Protein AF-A0A7X6Y657-F1 (afdb_monomer_lite)

pLDDT: mean 87.42, std 10.45, range [37.31, 97.62]

Foldseek 3Di:
DVLLVVLLVVQVVPDDDPDDPEPVVSQCSSWPCNPALARQKDKDLDVVVVVVLVLLLWDWDDDPPYSIIITPRAAPLVQLDDVVLVVDDLVVSLVLSLLLVVLLCLLAQLLLQCLLCLVPNVVVPDPVVNVVVVVLLVPQPDRSLQQLVVLLVQLVVLQVVLVPDDVVVSVVSNVCSLCCVLVVCSVVSNHGNVSSVSSVSSSVSLVSRNDPSRSSSSSVNNNQSSVLCNVPRPVSNVVSVVVSVVVQQPDDRSNFRNNPPVVVPDPLVCCCRNGVHDPLSNQFRRPSSVHPDGGPDDDDDDDPPPPPDD

Structure (mmCIF, N/CA/C/O backbone):
data_AF-A0A7X6Y657-F1
#
_entry.id   AF-A0A7X6Y657-F1
#
loop_
_atom_site.group_PDB
_atom_site.id
_atom_site.type_symbol
_atom_site.label_atom_id
_atom_site.label_alt_id
_atom_site.label_comp_id
_atom_site.label_asym_id
_atom_site.label_entity_id
_atom_site.label_seq_id
_atom_site.pdbx_PDB_ins_code
_atom_site.Cartn_x
_atom_site.Cartn_y
_atom_site.Cartn_z
_atom_site.occupancy
_atom_site.B_iso_or_equiv
_atom_site.auth_seq_id
_atom_site.auth_comp_id
_atom_site.auth_asym_id
_atom_site.auth_atom_id
_atom_site.pdbx_PDB_model_num
ATOM 1 N N . ASN A 1 1 ? 19.080 -7.101 -19.391 1.00 78.31 1 ASN A N 1
ATOM 2 C CA . ASN A 1 1 ? 18.401 -8.407 -19.463 1.00 78.31 1 ASN A CA 1
ATOM 3 C C . ASN A 1 1 ? 17.778 -8.600 -20.847 1.00 78.31 1 ASN A C 1
ATOM 5 O O . ASN A 1 1 ? 16.945 -7.781 -21.220 1.00 78.31 1 ASN A O 1
ATOM 9 N N . ARG A 1 2 ? 18.228 -9.583 -21.647 1.00 85.75 2 ARG A N 1
ATOM 10 C CA . ARG A 1 2 ? 17.687 -9.804 -23.008 1.00 85.75 2 ARG A CA 1
ATOM 11 C C . ARG A 1 2 ? 16.330 -10.509 -22.977 1.00 85.75 2 ARG A C 1
ATOM 13 O O . ARG A 1 2 ? 15.425 -10.056 -23.666 1.00 85.75 2 ARG A O 1
ATOM 20 N N . ASP A 1 3 ? 16.169 -11.506 -22.116 1.00 88.94 3 ASP A N 1
ATOM 21 C CA . ASP A 1 3 ? 14.942 -12.306 -22.018 1.00 88.94 3 ASP A CA 1
ATOM 22 C C . ASP A 1 3 ? 13.741 -11.451 -21.593 1.00 88.94 3 ASP A C 1
ATOM 24 O O . ASP A 1 3 ? 12.692 -11.470 -22.234 1.00 88.94 3 ASP A O 1
ATOM 28 N N . VAL A 1 4 ? 13.919 -10.609 -20.567 1.00 90.19 4 VAL A N 1
ATOM 29 C CA . VAL A 1 4 ? 12.890 -9.642 -20.141 1.00 90.19 4 VAL A CA 1
ATOM 30 C C . VAL A 1 4 ? 12.549 -8.674 -21.272 1.00 90.19 4 VAL A C 1
ATOM 32 O O . VAL A 1 4 ? 11.379 -8.376 -21.492 1.00 90.19 4 VAL A O 1
ATOM 35 N N . LEU A 1 5 ? 13.549 -8.174 -22.005 1.00 92.56 5 LEU A N 1
ATOM 36 C CA . LEU A 1 5 ? 13.317 -7.240 -23.108 1.00 92.56 5 LEU A CA 1
ATOM 37 C C . LEU A 1 5 ? 12.517 -7.890 -24.246 1.00 92.56 5 LEU A C 1
ATOM 39 O O . LEU A 1 5 ? 11.655 -7.243 -24.843 1.00 92.56 5 LEU A O 1
ATOM 43 N N . GLU A 1 6 ? 12.791 -9.155 -24.555 1.00 93.62 6 GLU A N 1
ATOM 44 C CA . GLU A 1 6 ? 12.036 -9.920 -25.546 1.00 93.62 6 GLU A CA 1
ATOM 45 C C . GLU A 1 6 ? 10.600 -10.181 -25.091 1.00 93.62 6 GLU A C 1
ATOM 47 O O . GLU A 1 6 ? 9.673 -9.970 -25.875 1.00 93.62 6 GLU A O 1
ATOM 52 N N . GLU A 1 7 ? 10.394 -10.548 -23.825 1.00 93.62 7 GLU A N 1
ATOM 53 C CA . GLU A 1 7 ? 9.056 -10.748 -23.265 1.00 93.62 7 GLU A CA 1
ATOM 54 C C . GLU A 1 7 ? 8.251 -9.437 -23.253 1.00 93.62 7 GLU A C 1
ATOM 56 O O . GLU A 1 7 ? 7.096 -9.425 -23.678 1.00 93.62 7 GLU A O 1
ATOM 61 N N . VAL A 1 8 ? 8.871 -8.304 -22.897 1.00 94.88 8 VAL A N 1
ATOM 62 C CA . VAL A 1 8 ? 8.253 -6.970 -23.012 1.00 94.88 8 VAL A CA 1
ATOM 63 C C . VAL A 1 8 ? 7.842 -6.681 -24.455 1.00 94.88 8 VAL A C 1
ATOM 65 O O . VAL A 1 8 ? 6.684 -6.356 -24.713 1.00 94.88 8 VAL A O 1
ATOM 68 N N . ARG A 1 9 ? 8.752 -6.848 -25.424 1.00 95.38 9 ARG A N 1
ATOM 69 C CA . ARG A 1 9 ? 8.443 -6.631 -26.851 1.00 95.38 9 ARG A CA 1
ATOM 70 C C . ARG A 1 9 ? 7.313 -7.532 -27.335 1.00 95.38 9 ARG A C 1
ATOM 72 O O . ARG A 1 9 ? 6.484 -7.096 -28.130 1.00 95.38 9 ARG A O 1
ATOM 79 N N . LYS A 1 10 ? 7.279 -8.782 -26.880 1.00 95.56 10 LYS A N 1
ATOM 80 C CA . LYS A 1 10 ? 6.238 -9.752 -27.222 1.00 95.56 10 LYS A CA 1
ATOM 81 C C . LYS A 1 10 ? 4.879 -9.347 -26.658 1.00 95.56 10 LYS A C 1
ATOM 83 O O . LYS A 1 10 ? 3.898 -9.473 -27.381 1.00 95.56 10 LYS A O 1
ATOM 88 N N . ARG A 1 11 ? 4.803 -8.859 -25.415 1.00 94.56 11 ARG A N 1
ATOM 89 C CA . ARG A 1 11 ? 3.544 -8.379 -24.815 1.00 94.56 11 ARG A CA 1
ATOM 90 C C . ARG A 1 11 ? 3.046 -7.109 -25.485 1.00 94.56 11 ARG A C 1
ATOM 92 O O . ARG A 1 11 ? 1.893 -7.071 -25.890 1.00 94.56 11 ARG A O 1
ATOM 99 N N . LEU A 1 12 ? 3.927 -6.136 -25.714 1.00 94.81 12 LEU A N 1
ATOM 100 C CA . LEU A 1 12 ? 3.566 -4.891 -26.399 1.00 94.81 12 LEU A CA 1
ATOM 101 C C . LEU A 1 12 ? 3.029 -5.140 -27.816 1.00 94.81 12 LEU A C 1
ATOM 103 O O . LEU A 1 12 ? 2.064 -4.509 -28.220 1.00 94.81 12 LEU A O 1
ATOM 107 N N . LYS A 1 13 ? 3.591 -6.106 -28.555 1.00 95.56 13 LYS A N 1
ATOM 108 C CA . LYS A 1 13 ? 3.091 -6.490 -29.890 1.00 95.56 13 LYS A CA 1
ATOM 109 C C . LYS A 1 13 ? 1.716 -7.164 -29.889 1.00 95.56 13 LYS A C 1
ATOM 111 O O . LYS A 1 13 ? 1.126 -7.288 -30.955 1.00 95.56 13 LYS A O 1
ATOM 116 N N . LYS A 1 14 ? 1.243 -7.662 -28.743 1.00 95.00 14 LYS A N 1
ATOM 117 C CA . LYS A 1 14 ? -0.084 -8.282 -28.605 1.00 95.00 14 LYS A CA 1
ATOM 118 C C . LYS A 1 14 ? -1.174 -7.276 -28.246 1.00 95.00 14 LYS A C 1
ATOM 120 O O . LYS A 1 14 ? -2.337 -7.662 -28.210 1.00 95.00 14 LYS A O 1
ATOM 125 N N . ILE A 1 15 ? -0.803 -6.038 -27.930 1.00 94.31 15 ILE A N 1
ATOM 126 C CA . ILE A 1 15 ? -1.762 -4.985 -27.623 1.00 94.31 15 ILE A CA 1
ATOM 127 C C . ILE A 1 15 ? -2.462 -4.599 -28.924 1.00 94.31 15 ILE A C 1
ATOM 129 O O . ILE A 1 15 ? -1.831 -4.060 -29.829 1.00 94.31 15 ILE A O 1
ATOM 133 N N . ASP A 1 16 ? -3.754 -4.898 -28.992 1.00 93.06 16 ASP A N 1
ATOM 134 C CA . ASP A 1 16 ? -4.640 -4.552 -30.100 1.00 93.06 16 ASP A CA 1
ATOM 135 C C . ASP A 1 16 ? -5.889 -3.878 -29.519 1.00 93.06 16 ASP A C 1
ATOM 137 O O . ASP A 1 16 ? -6.824 -4.542 -29.071 1.00 93.06 16 ASP A O 1
ATOM 141 N N . ILE A 1 17 ? -5.826 -2.549 -29.402 1.00 92.94 17 ILE A N 1
ATOM 142 C CA . ILE A 1 17 ? -6.892 -1.680 -28.888 1.00 92.94 17 ILE A CA 1
ATOM 143 C C . ILE A 1 17 ? -6.953 -0.403 -29.730 1.00 92.94 17 ILE A C 1
ATOM 145 O O . ILE A 1 17 ? -5.936 0.025 -30.275 1.00 92.94 17 ILE A O 1
ATOM 149 N N . ASP A 1 18 ? -8.125 0.229 -29.802 1.00 90.88 18 ASP A N 1
ATOM 150 C CA . ASP A 1 18 ? -8.372 1.365 -30.703 1.00 90.88 18 ASP A CA 1
ATOM 151 C C . ASP A 1 18 ? -7.460 2.575 -30.437 1.00 90.88 18 ASP A C 1
ATOM 153 O O . ASP A 1 18 ? -7.029 3.256 -31.368 1.00 90.88 18 ASP A O 1
ATOM 157 N N . ALA A 1 19 ? -7.171 2.861 -29.163 1.00 90.12 19 ALA A N 1
ATOM 158 C CA . ALA A 1 19 ? -6.293 3.953 -28.758 1.00 90.12 19 ALA A CA 1
ATOM 159 C C . ALA A 1 19 ? -5.695 3.720 -27.365 1.00 90.12 19 ALA A C 1
ATOM 161 O O . ALA A 1 19 ? -6.361 3.228 -26.454 1.00 90.12 19 ALA A O 1
ATOM 162 N N . ILE A 1 20 ? -4.447 4.154 -27.180 1.00 92.00 20 ILE A N 1
ATOM 163 C CA . ILE A 1 20 ? -3.786 4.230 -25.873 1.00 92.00 20 ILE A CA 1
ATOM 164 C C . ILE A 1 20 ? -3.842 5.690 -25.419 1.00 92.00 20 ILE A C 1
ATOM 166 O O . ILE A 1 20 ? -3.165 6.535 -25.998 1.00 92.00 20 ILE A O 1
ATOM 170 N N . LEU A 1 21 ? -4.662 5.990 -24.408 1.00 89.19 21 LEU A N 1
ATOM 171 C CA . LEU A 1 21 ? -4.813 7.353 -23.874 1.00 89.19 21 LEU A CA 1
ATOM 172 C C . LEU A 1 21 ? -3.897 7.633 -22.678 1.00 89.19 21 LEU A C 1
ATOM 174 O O . LEU A 1 21 ? -3.574 8.784 -22.397 1.00 89.19 21 LEU A O 1
ATOM 178 N N . GLU A 1 22 ? -3.516 6.593 -21.940 1.00 91.88 22 GLU A N 1
ATOM 179 C CA . GLU A 1 22 ? -2.763 6.715 -20.695 1.00 91.88 22 GLU A CA 1
ATOM 180 C C . GLU A 1 22 ? -1.892 5.467 -20.473 1.00 91.88 22 GLU A C 1
ATOM 182 O O . GLU A 1 22 ? -2.172 4.386 -21.001 1.00 91.88 22 GLU A O 1
ATOM 187 N N . SER A 1 23 ? -0.808 5.622 -19.709 1.00 91.75 23 SER A N 1
ATOM 188 C CA . SER A 1 23 ? 0.182 4.573 -19.466 1.00 91.75 23 SER A CA 1
ATOM 189 C C . SER A 1 23 ? -0.377 3.341 -18.743 1.00 91.75 23 SER A C 1
ATOM 191 O O . SER A 1 23 ? 0.020 2.215 -19.046 1.00 91.75 23 SER A O 1
ATOM 193 N N . GLY A 1 24 ? -1.374 3.531 -17.885 1.00 91.50 24 GLY A N 1
ATOM 194 C CA . GLY A 1 24 ? -2.123 2.500 -17.181 1.00 91.50 24 GLY A CA 1
ATOM 195 C C . GLY A 1 24 ? -2.882 1.536 -18.096 1.00 91.50 24 GLY A C 1
ATOM 196 O O . GLY A 1 24 ? -3.123 0.397 -17.701 1.00 91.50 24 GLY A O 1
ATOM 197 N N . TYR A 1 25 ? -3.213 1.924 -19.336 1.00 93.62 25 TYR A N 1
ATOM 198 C CA . TYR A 1 25 ? -3.821 0.994 -20.302 1.00 93.62 25 TYR A CA 1
ATOM 199 C C . TYR A 1 25 ? -2.810 -0.085 -20.676 1.00 93.62 25 TYR A C 1
ATOM 201 O O . TYR A 1 25 ? -3.104 -1.277 -20.651 1.00 93.62 25 TYR A O 1
ATOM 209 N N . VAL A 1 26 ? -1.587 0.344 -20.988 1.00 94.12 26 VAL A N 1
ATOM 210 C CA . VAL A 1 26 ? -0.494 -0.567 -21.315 1.00 94.12 26 VAL A CA 1
ATOM 211 C C . VAL A 1 26 ? -0.093 -1.366 -20.085 1.00 94.12 26 VAL A C 1
ATOM 213 O O . VAL A 1 26 ? 0.092 -2.567 -20.224 1.00 94.12 26 VAL A O 1
ATOM 216 N N . GLU A 1 27 ? -0.017 -0.743 -18.902 1.00 93.12 27 GLU A N 1
ATOM 217 C CA . GLU A 1 27 ? 0.229 -1.433 -17.628 1.00 93.12 27 GLU A CA 1
ATOM 218 C C . GLU A 1 27 ? -0.705 -2.640 -17.466 1.00 93.12 27 GLU A C 1
ATOM 220 O O . GLU A 1 27 ? -0.224 -3.769 -17.416 1.00 93.12 27 GLU A O 1
ATOM 225 N N . GLN A 1 28 ? -2.024 -2.434 -17.516 1.00 91.38 28 GLN A N 1
ATOM 226 C CA . GLN A 1 28 ? -3.008 -3.512 -17.353 1.00 91.38 28 GLN A CA 1
ATOM 227 C C . GLN A 1 28 ? -2.893 -4.613 -18.417 1.00 91.38 28 GLN A C 1
ATOM 229 O O . GLN A 1 28 ? -3.123 -5.784 -18.122 1.00 91.38 28 GLN A O 1
ATOM 234 N N . LEU A 1 29 ? -2.530 -4.261 -19.653 1.00 93.00 29 LEU A N 1
ATOM 235 C CA . LEU A 1 29 ? -2.428 -5.214 -20.763 1.00 93.00 29 LEU A CA 1
ATOM 236 C C . LEU A 1 29 ? -1.137 -6.042 -20.751 1.00 93.00 29 LEU A C 1
ATOM 238 O O . LEU A 1 29 ? -1.087 -7.103 -21.378 1.00 93.00 29 LEU A O 1
ATOM 242 N N . ILE A 1 30 ? -0.085 -5.569 -20.077 1.00 93.25 30 ILE A N 1
ATOM 243 C CA . ILE A 1 30 ? 1.200 -6.277 -19.989 1.00 93.25 30 ILE A CA 1
ATOM 244 C C . ILE A 1 30 ? 1.412 -6.992 -18.652 1.00 93.25 30 ILE A C 1
ATOM 246 O O . ILE A 1 30 ? 2.390 -7.735 -18.536 1.00 93.25 30 ILE A O 1
ATOM 250 N N . GLU A 1 31 ? 0.551 -6.777 -17.655 1.00 90.19 31 GLU A N 1
ATOM 251 C CA . GLU A 1 31 ? 0.632 -7.450 -16.356 1.00 90.19 31 GLU A CA 1
ATOM 252 C C . GLU A 1 31 ? 0.401 -8.967 -16.455 1.00 90.19 31 GLU A C 1
ATOM 254 O O . GLU A 1 31 ? -0.400 -9.452 -17.251 1.00 90.19 31 GLU A O 1
ATOM 259 N N . ASP A 1 32 ? 1.107 -9.735 -15.616 1.00 84.38 32 ASP A N 1
ATOM 260 C CA . ASP A 1 32 ? 0.951 -11.193 -15.547 1.00 84.38 32 ASP A CA 1
ATOM 261 C C . ASP A 1 32 ? -0.312 -11.586 -14.764 1.00 84.38 32 ASP A C 1
ATOM 263 O O . ASP A 1 32 ? -1.082 -12.449 -15.178 1.00 84.38 32 ASP A O 1
ATOM 267 N N . SER A 1 33 ? -0.517 -10.959 -13.605 1.00 89.25 33 SER A N 1
ATOM 268 C CA . SER A 1 33 ? -1.566 -11.303 -12.639 1.00 89.25 33 SER A CA 1
ATOM 269 C C . SER A 1 33 ? -2.520 -10.133 -12.393 1.00 89.25 33 SER A C 1
ATOM 271 O O . SER A 1 33 ? -2.479 -9.524 -11.330 1.00 89.25 33 SER A O 1
ATOM 273 N N . TYR A 1 34 ? -3.393 -9.825 -13.351 1.00 86.56 34 TYR A N 1
ATOM 274 C CA . TYR A 1 34 ? -4.301 -8.661 -13.301 1.00 86.56 34 TYR A CA 1
ATOM 275 C C . TYR A 1 34 ? -5.284 -8.636 -12.106 1.00 86.56 34 TYR A C 1
ATOM 277 O O . TYR A 1 34 ? -5.854 -7.598 -11.789 1.00 86.56 34 TYR A O 1
ATOM 285 N N . LEU A 1 35 ? -5.511 -9.773 -11.434 1.00 89.12 35 LEU A N 1
ATOM 286 C CA . LEU A 1 35 ? -6.340 -9.862 -10.217 1.00 89.12 35 LEU A CA 1
ATOM 287 C C . LEU A 1 35 ? -5.556 -9.602 -8.923 1.00 89.12 35 LEU A C 1
ATOM 289 O O . LEU A 1 35 ? -6.139 -9.572 -7.838 1.00 89.12 35 LEU A O 1
ATOM 293 N N . SER A 1 36 ? -4.233 -9.479 -9.009 1.00 93.12 36 SER A N 1
ATOM 294 C CA . SER A 1 36 ? -3.391 -9.229 -7.847 1.00 93.12 36 SER A CA 1
ATOM 295 C C . SER A 1 36 ? -3.630 -7.808 -7.324 1.00 93.12 36 SER A C 1
ATOM 297 O O . SER A 1 36 ? -3.579 -6.864 -8.106 1.00 93.12 36 SER A O 1
ATOM 299 N N . PRO A 1 37 ? -3.797 -7.606 -6.004 1.00 92.56 37 PRO A N 1
ATOM 300 C CA . PRO A 1 37 ? -3.823 -6.260 -5.431 1.00 92.56 37 PRO A CA 1
ATOM 301 C C . PRO A 1 37 ? -2.432 -5.603 -5.427 1.00 92.56 37 PRO A C 1
ATOM 303 O O . PRO A 1 37 ? -2.304 -4.427 -5.095 1.00 92.56 37 PRO A O 1
ATOM 306 N N . PHE A 1 38 ? -1.377 -6.365 -5.730 1.00 95.00 38 PHE A N 1
ATOM 307 C CA . PHE A 1 38 ? -0.007 -5.874 -5.773 1.00 95.00 38 PHE A CA 1
ATOM 308 C C . PHE A 1 38 ? 0.363 -5.411 -7.181 1.00 95.00 38 PHE A C 1
ATOM 310 O O . PHE A 1 38 ? 0.248 -6.222 -8.106 1.00 95.00 38 PHE A O 1
ATOM 317 N N . PRO A 1 39 ? 0.874 -4.174 -7.336 1.00 93.62 39 PRO A N 1
ATOM 318 C CA . PRO A 1 39 ? 1.316 -3.674 -8.631 1.00 93.62 39 PRO A CA 1
ATOM 319 C C . PRO A 1 39 ? 2.514 -4.479 -9.137 1.00 93.62 39 PRO A C 1
ATOM 321 O O . PRO A 1 39 ? 3.458 -4.733 -8.379 1.00 93.62 39 PRO A O 1
ATOM 324 N N . GLN A 1 40 ? 2.491 -4.854 -10.417 1.00 92.81 40 GLN A N 1
ATOM 325 C CA . GLN A 1 40 ? 3.586 -5.584 -11.073 1.00 92.81 40 GLN A CA 1
ATOM 326 C C . GLN A 1 40 ? 4.433 -4.681 -11.972 1.00 92.81 40 GLN A C 1
ATOM 328 O O . GLN A 1 40 ? 5.524 -5.063 -12.395 1.00 92.81 40 GLN A O 1
ATOM 333 N N . VAL A 1 41 ? 3.978 -3.461 -12.230 1.00 94.56 41 VAL A N 1
ATOM 334 C CA . VAL A 1 41 ? 4.716 -2.445 -12.975 1.00 94.56 41 VAL A CA 1
ATOM 335 C C . VAL A 1 41 ? 4.978 -1.261 -12.053 1.00 94.56 41 VAL A C 1
ATOM 337 O O . VAL A 1 41 ? 4.165 -0.909 -11.201 1.00 94.56 41 VAL A O 1
ATOM 340 N N . GLN A 1 42 ? 6.157 -0.656 -12.175 1.00 94.25 42 GLN A N 1
ATOM 341 C CA . GLN A 1 42 ? 6.479 0.556 -11.434 1.00 94.25 42 GLN A CA 1
ATOM 342 C C . GLN A 1 42 ? 6.301 1.769 -12.347 1.00 94.25 42 GLN A C 1
ATOM 344 O O . GLN A 1 42 ? 7.040 1.932 -13.312 1.00 94.25 42 GLN A O 1
ATOM 349 N N . THR A 1 43 ? 5.358 2.644 -12.014 1.00 93.56 43 THR A N 1
ATOM 350 C CA . THR A 1 43 ? 5.148 3.924 -12.697 1.00 93.56 43 THR A CA 1
ATOM 351 C C . THR A 1 43 ? 6.058 5.005 -12.112 1.00 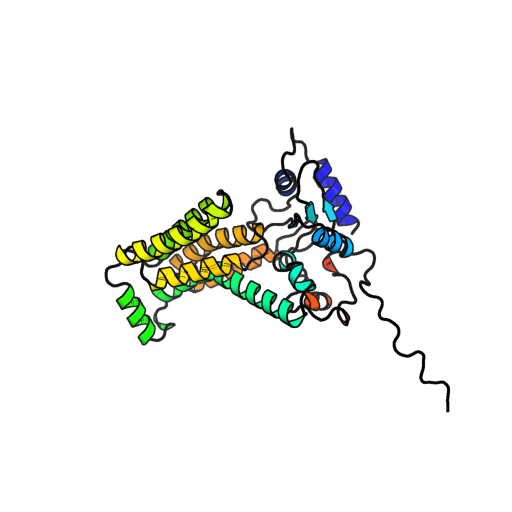93.56 43 THR A C 1
ATOM 353 O O . THR A 1 43 ? 6.324 5.051 -10.903 1.00 93.56 43 THR A O 1
ATOM 356 N N . THR A 1 44 ? 6.585 5.888 -12.960 1.00 93.38 44 THR A N 1
ATOM 357 C CA . THR A 1 44 ? 7.320 7.068 -12.497 1.00 93.38 44 THR A CA 1
ATOM 358 C C . THR A 1 44 ? 7.212 8.240 -13.461 1.00 93.38 44 THR A C 1
ATOM 360 O O . THR A 1 44 ? 7.345 8.076 -14.664 1.00 93.38 44 THR A O 1
ATOM 363 N N . GLU A 1 45 ? 7.024 9.441 -12.925 1.00 92.69 45 GLU A N 1
ATOM 364 C CA . GLU A 1 45 ? 7.166 10.710 -13.659 1.00 92.69 45 GLU A CA 1
ATOM 365 C C . GLU A 1 45 ? 8.610 11.233 -13.652 1.00 92.69 45 GLU A C 1
ATOM 367 O O . GLU A 1 45 ? 8.941 12.212 -14.317 1.00 92.69 45 GLU A O 1
ATOM 372 N N . ARG A 1 46 ? 9.489 10.608 -12.857 1.00 92.25 46 ARG A N 1
ATOM 373 C CA . ARG A 1 46 ? 10.813 11.151 -12.588 1.00 92.25 46 ARG A CA 1
ATOM 374 C C . ARG A 1 46 ? 11.880 10.516 -13.484 1.00 92.25 46 ARG A C 1
A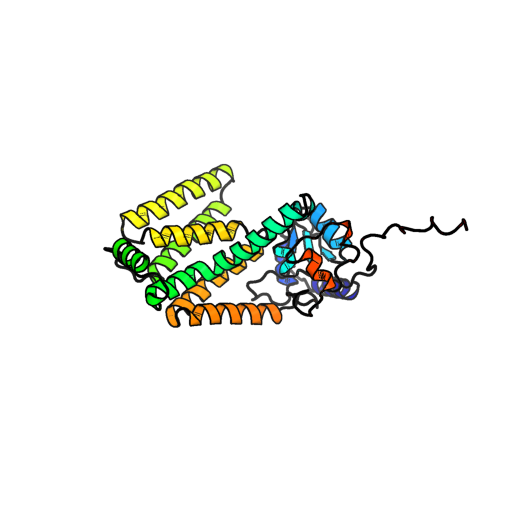TOM 376 O O . ARG A 1 46 ? 12.086 9.298 -13.423 1.00 92.25 46 ARG A O 1
ATOM 383 N N . PRO A 1 47 ? 12.620 11.317 -14.271 1.00 92.88 47 PRO A N 1
ATOM 384 C CA . PRO A 1 47 ? 13.605 10.795 -15.216 1.00 92.88 47 PRO A CA 1
ATOM 385 C C . PRO A 1 47 ? 14.829 10.174 -14.528 1.00 92.88 47 PRO A C 1
ATOM 387 O O . PRO A 1 47 ? 15.410 9.225 -15.050 1.00 92.88 47 PRO A O 1
ATOM 390 N N . ASP A 1 48 ? 15.204 10.660 -13.343 1.00 92.81 48 ASP A N 1
ATOM 391 C CA . ASP A 1 48 ? 16.304 10.112 -12.540 1.00 92.81 48 ASP A CA 1
ATOM 392 C C . ASP A 1 48 ? 16.034 8.659 -12.110 1.00 92.81 48 ASP A C 1
ATOM 394 O O . ASP A 1 48 ? 16.904 7.795 -12.239 1.00 92.81 48 ASP A O 1
ATOM 398 N N . LYS A 1 49 ? 14.804 8.359 -11.680 1.00 92.38 49 LYS A N 1
ATOM 399 C CA . LYS A 1 49 ? 14.368 7.005 -11.317 1.00 92.38 49 LYS A CA 1
ATOM 400 C C . LYS A 1 49 ? 14.349 6.069 -12.527 1.00 92.38 49 LYS A C 1
ATOM 402 O O . LYS A 1 49 ? 14.785 4.923 -12.412 1.00 92.38 49 LYS A O 1
ATOM 407 N N . ALA A 1 50 ? 13.898 6.556 -13.684 1.00 94.38 50 ALA A N 1
ATOM 408 C CA . ALA A 1 50 ? 13.930 5.797 -14.934 1.00 94.38 50 ALA A CA 1
ATOM 409 C C . ALA A 1 50 ? 15.372 5.485 -15.374 1.00 94.38 50 ALA A C 1
ATOM 411 O O . ALA A 1 50 ? 15.691 4.335 -15.676 1.00 94.38 50 ALA A O 1
ATOM 412 N N . ALA A 1 51 ? 16.271 6.472 -15.334 1.00 93.75 51 ALA A N 1
ATOM 413 C CA . ALA A 1 51 ? 17.685 6.277 -15.646 1.00 93.75 51 ALA A CA 1
ATOM 414 C C . ALA A 1 51 ? 18.350 5.265 -14.697 1.00 93.75 51 ALA A C 1
ATOM 416 O O . ALA A 1 51 ? 19.038 4.352 -15.155 1.00 93.75 51 ALA A O 1
ATOM 417 N N . ALA A 1 52 ? 18.097 5.369 -13.388 1.00 90.69 52 ALA A N 1
ATOM 418 C CA . ALA A 1 52 ? 18.596 4.410 -12.404 1.00 90.69 52 ALA A CA 1
ATOM 419 C C . ALA A 1 52 ? 18.102 2.981 -12.689 1.00 90.69 52 ALA A C 1
ATOM 421 O O . ALA A 1 52 ? 18.891 2.039 -12.642 1.00 90.69 52 ALA A O 1
ATOM 422 N N . ALA A 1 53 ? 16.831 2.813 -13.065 1.00 92.12 53 ALA A N 1
ATOM 423 C CA . ALA A 1 53 ? 16.281 1.509 -13.421 1.00 92.12 53 ALA A CA 1
ATOM 424 C C . ALA A 1 53 ? 16.970 0.887 -14.648 1.00 92.12 53 ALA A C 1
ATOM 426 O O . ALA A 1 53 ? 17.308 -0.300 -14.626 1.00 92.12 53 ALA A O 1
ATOM 427 N N . ILE A 1 54 ? 17.242 1.685 -15.687 1.00 92.00 54 ILE A N 1
ATOM 428 C CA . ILE A 1 54 ? 17.993 1.235 -16.873 1.00 92.00 54 ILE A CA 1
ATOM 429 C C . ILE A 1 54 ? 19.407 0.799 -16.472 1.00 92.00 54 ILE A C 1
ATOM 431 O O . ILE A 1 54 ? 19.864 -0.271 -16.878 1.00 92.00 54 ILE A O 1
ATOM 435 N N . LEU A 1 55 ? 20.083 1.587 -15.629 1.00 89.25 55 LEU A N 1
ATOM 436 C CA . LEU A 1 55 ? 21.420 1.269 -15.113 1.00 89.25 55 LEU A CA 1
ATOM 437 C C . LEU A 1 55 ? 21.442 -0.001 -14.251 1.00 89.25 55 LEU A C 1
ATOM 439 O O . LEU A 1 55 ? 22.482 -0.646 -14.143 1.00 89.25 55 LEU A O 1
ATOM 443 N N . GLU A 1 56 ? 20.316 -0.383 -13.654 1.00 86.50 56 GLU A N 1
ATOM 444 C CA . GLU A 1 56 ? 20.135 -1.639 -12.917 1.00 86.50 56 GLU A CA 1
ATOM 445 C C . GLU A 1 56 ? 19.765 -2.829 -13.813 1.00 86.50 56 GLU A C 1
ATOM 447 O O . GLU A 1 56 ? 19.609 -3.946 -13.323 1.00 86.50 56 GLU A O 1
ATOM 452 N N . GLY A 1 57 ? 19.646 -2.620 -15.126 1.00 86.94 57 GLY A N 1
ATOM 453 C CA . GLY A 1 57 ? 19.326 -3.663 -16.097 1.00 86.94 57 GLY A CA 1
ATOM 454 C C . GLY A 1 57 ? 17.830 -3.930 -16.283 1.00 86.94 57 GLY A C 1
ATOM 455 O O . GLY A 1 57 ? 17.489 -4.929 -16.926 1.00 86.94 57 GLY A O 1
ATOM 456 N N . ARG A 1 58 ? 16.959 -3.056 -15.755 1.00 92.19 58 ARG A N 1
ATOM 457 C CA . ARG A 1 58 ? 15.506 -3.068 -15.988 1.00 92.19 58 ARG A CA 1
ATOM 458 C C . ARG A 1 58 ? 15.154 -2.380 -17.311 1.00 92.19 58 ARG A C 1
ATOM 460 O O . ARG A 1 58 ? 15.968 -1.678 -17.908 1.00 92.19 58 ARG A O 1
ATOM 467 N N . VAL A 1 59 ? 13.935 -2.608 -17.780 1.00 95.00 59 VAL A N 1
ATOM 468 C CA . VAL A 1 59 ? 13.387 -2.054 -19.020 1.00 95.00 59 VAL A CA 1
ATOM 469 C C . VAL A 1 59 ? 12.436 -0.913 -18.678 1.00 95.00 59 VAL A C 1
ATOM 471 O O . VAL A 1 59 ? 11.595 -1.041 -17.791 1.00 95.00 59 VAL A O 1
ATOM 474 N N . VAL A 1 60 ? 12.574 0.196 -19.401 1.00 96.06 60 VAL A N 1
ATOM 475 C CA . VAL A 1 60 ? 11.677 1.350 -19.312 1.00 96.06 60 VAL A CA 1
ATOM 476 C C . VAL A 1 60 ? 10.870 1.438 -20.598 1.00 96.06 60 VAL A C 1
ATOM 478 O O . VAL A 1 60 ? 11.436 1.379 -21.690 1.00 96.06 60 VAL A O 1
ATOM 481 N N . ILE A 1 61 ? 9.555 1.569 -20.464 1.00 95.69 61 ILE A N 1
ATOM 482 C CA . ILE A 1 61 ? 8.615 1.759 -21.565 1.00 95.69 61 ILE A CA 1
ATOM 483 C C . ILE A 1 61 ? 8.095 3.190 -21.468 1.00 95.69 61 ILE A C 1
ATOM 485 O O . ILE A 1 61 ? 7.595 3.612 -20.424 1.00 95.69 61 ILE A O 1
ATOM 489 N N . LEU A 1 62 ? 8.232 3.927 -22.566 1.00 95.06 62 LEU A N 1
ATOM 490 C CA . LEU A 1 62 ? 7.676 5.262 -22.730 1.00 95.06 62 LEU A CA 1
ATOM 491 C C . LEU A 1 62 ? 6.513 5.174 -23.705 1.00 95.06 62 LEU A C 1
ATOM 493 O O . LEU A 1 62 ? 6.626 4.531 -24.751 1.00 95.06 62 LEU A O 1
ATOM 497 N N . ILE A 1 63 ? 5.407 5.807 -23.340 1.00 93.25 63 ILE A N 1
ATOM 498 C CA . ILE A 1 63 ? 4.187 5.832 -24.137 1.00 93.25 63 ILE A CA 1
ATOM 499 C C . ILE A 1 63 ? 3.991 7.267 -24.589 1.00 93.25 63 ILE A C 1
ATOM 501 O O . ILE A 1 63 ? 4.089 8.196 -23.781 1.00 93.25 63 ILE A O 1
ATOM 505 N N . ASP A 1 64 ? 3.758 7.431 -25.888 1.00 89.50 64 ASP A N 1
ATOM 506 C CA . ASP A 1 64 ? 3.553 8.746 -26.476 1.00 89.50 64 ASP A CA 1
ATOM 507 C C . ASP A 1 64 ? 2.418 9.484 -25.756 1.00 89.50 64 ASP A C 1
ATOM 509 O O . ASP A 1 64 ? 1.449 8.873 -25.309 1.00 89.50 64 ASP A O 1
ATOM 513 N N . THR A 1 65 ? 2.549 10.802 -25.629 1.00 85.94 65 THR A N 1
ATOM 514 C CA . THR A 1 65 ? 1.581 11.706 -24.979 1.00 85.94 65 THR A CA 1
ATOM 515 C C . THR A 1 65 ? 1.338 11.517 -23.471 1.00 85.94 65 THR A C 1
ATOM 517 O O . THR A 1 65 ? 0.504 12.223 -22.906 1.00 85.94 65 THR A O 1
ATOM 520 N N . THR A 1 66 ? 2.095 10.656 -22.777 1.00 91.81 66 THR A N 1
ATOM 521 C CA . THR A 1 66 ? 1.955 10.449 -21.320 1.00 91.81 66 THR A CA 1
ATOM 522 C C . THR A 1 66 ? 3.170 10.977 -20.539 1.00 91.81 66 THR A C 1
ATOM 524 O O . THR A 1 66 ? 4.304 10.790 -20.980 1.00 91.81 66 THR A O 1
ATOM 527 N N . PRO A 1 67 ? 2.989 11.628 -19.369 1.00 91.50 67 PRO A N 1
ATOM 528 C CA . PRO A 1 67 ? 4.103 12.141 -18.562 1.00 91.50 67 PRO A CA 1
ATOM 529 C C . PRO A 1 67 ? 4.755 11.069 -17.668 1.00 91.50 67 PRO A C 1
ATOM 531 O O . PRO A 1 67 ? 5.620 11.388 -16.853 1.00 91.50 67 PRO A O 1
ATOM 534 N N . PHE A 1 68 ? 4.340 9.806 -17.793 1.00 93.12 68 PHE A N 1
ATOM 535 C CA . PHE A 1 68 ? 4.793 8.702 -16.955 1.00 93.12 68 PHE A CA 1
ATOM 536 C C . PHE A 1 68 ? 5.564 7.666 -17.775 1.00 93.12 68 PHE A C 1
ATOM 538 O O . PHE A 1 68 ? 5.228 7.350 -18.913 1.00 93.12 68 PHE A O 1
ATOM 545 N N . ALA A 1 69 ? 6.593 7.100 -17.157 1.00 95.06 69 ALA A N 1
ATOM 546 C CA . ALA A 1 69 ? 7.342 5.961 -17.650 1.00 95.06 69 ALA A CA 1
ATOM 547 C C . ALA A 1 69 ? 6.960 4.702 -16.861 1.00 95.06 69 ALA A C 1
ATOM 549 O O . ALA A 1 69 ? 6.845 4.742 -15.631 1.00 95.06 69 ALA A O 1
ATOM 550 N N . LEU A 1 70 ? 6.820 3.574 -17.559 1.00 95.56 70 LEU A N 1
ATOM 551 C CA . LEU A 1 70 ? 6.616 2.262 -16.945 1.00 95.56 70 LEU A CA 1
ATOM 552 C C . LEU A 1 70 ? 7.959 1.540 -16.812 1.00 95.56 70 LEU A C 1
ATOM 554 O O . LEU A 1 70 ? 8.712 1.441 -17.779 1.00 95.56 70 LEU A O 1
ATOM 558 N N . ILE A 1 71 ? 8.259 1.011 -15.630 1.00 95.38 71 ILE A N 1
ATOM 559 C CA . ILE A 1 71 ? 9.498 0.291 -15.325 1.00 95.38 71 ILE A CA 1
ATOM 560 C C . ILE A 1 71 ? 9.170 -1.172 -15.022 1.00 95.38 71 ILE A C 1
ATOM 562 O O . ILE A 1 71 ? 8.375 -1.465 -14.125 1.00 95.38 71 ILE A O 1
ATOM 566 N N . VAL A 1 72 ? 9.833 -2.090 -15.731 1.00 94.69 72 VAL A N 1
ATOM 567 C CA . VAL A 1 72 ? 9.666 -3.544 -15.585 1.00 94.69 72 VAL A CA 1
ATOM 568 C C . VAL A 1 72 ? 11.014 -4.287 -15.626 1.00 94.69 72 VAL A C 1
ATOM 570 O O . VAL A 1 72 ? 11.929 -3.864 -16.331 1.00 94.69 72 VAL A O 1
ATOM 573 N N . PRO A 1 73 ? 11.176 -5.413 -14.909 1.00 92.56 73 PRO A N 1
ATOM 574 C CA . PRO A 1 73 ? 10.255 -5.958 -13.919 1.00 92.56 73 PRO A CA 1
ATOM 575 C C . PRO A 1 73 ? 10.285 -5.138 -12.622 1.00 92.56 73 PRO A C 1
ATOM 577 O O . PRO A 1 73 ? 11.345 -4.652 -12.216 1.00 92.56 73 PRO A O 1
ATOM 580 N N . ALA A 1 74 ? 9.130 -5.012 -11.969 1.00 92.19 74 ALA A N 1
ATOM 581 C CA . ALA A 1 74 ? 9.023 -4.456 -10.627 1.00 92.19 74 ALA A CA 1
ATOM 582 C C . ALA A 1 74 ? 9.035 -5.559 -9.556 1.00 92.19 74 ALA A C 1
ATOM 584 O O . ALA A 1 74 ? 8.356 -6.582 -9.690 1.00 92.19 74 ALA A O 1
ATOM 585 N N . THR A 1 75 ? 9.785 -5.332 -8.476 1.00 91.81 75 THR A N 1
ATOM 586 C CA . THR A 1 75 ? 9.772 -6.172 -7.266 1.00 91.81 75 THR A CA 1
ATOM 587 C C . THR A 1 75 ? 9.174 -5.412 -6.087 1.00 91.81 75 THR A C 1
ATOM 589 O O . THR A 1 75 ? 9.194 -4.182 -6.050 1.00 91.81 75 THR A O 1
ATOM 592 N N . PHE A 1 76 ? 8.676 -6.136 -5.083 1.00 91.38 76 PHE A N 1
ATOM 593 C CA . PHE A 1 76 ? 8.048 -5.561 -3.890 1.00 91.38 76 PHE A CA 1
ATOM 594 C C . PHE A 1 76 ? 8.917 -4.488 -3.213 1.00 91.38 76 PHE A C 1
ATOM 596 O O . PHE A 1 76 ? 8.444 -3.407 -2.870 1.00 91.38 76 PHE A O 1
ATOM 603 N N . VAL A 1 77 ? 10.216 -4.760 -3.075 1.00 88.62 77 VAL A N 1
ATOM 604 C CA . VAL A 1 77 ? 11.183 -3.877 -2.401 1.00 88.62 77 VAL A CA 1
ATOM 605 C C . VAL A 1 77 ? 11.319 -2.531 -3.118 1.00 88.62 77 VAL A C 1
ATOM 607 O O . VAL A 1 77 ? 11.438 -1.491 -2.471 1.00 88.62 77 VAL A O 1
ATOM 610 N N . GLN A 1 78 ? 11.230 -2.518 -4.449 1.00 89.94 78 GLN A N 1
ATOM 611 C CA . GLN A 1 78 ? 11.381 -1.302 -5.254 1.00 89.94 78 GLN A CA 1
ATOM 612 C C . GLN A 1 78 ? 10.250 -0.290 -5.031 1.00 89.94 78 GLN A C 1
ATOM 614 O O . GLN A 1 78 ? 10.417 0.893 -5.331 1.00 89.94 78 GLN A O 1
ATOM 619 N N . PHE A 1 79 ? 9.104 -0.724 -4.502 1.00 90.88 79 PHE A N 1
ATOM 620 C CA . PHE A 1 79 ? 7.998 0.166 -4.143 1.00 90.88 79 PHE A CA 1
ATOM 621 C C . PHE A 1 79 ? 8.204 0.870 -2.791 1.00 90.88 79 PHE A C 1
ATOM 623 O O . PHE A 1 79 ? 7.564 1.891 -2.536 1.00 90.88 79 PHE A O 1
ATOM 630 N N . PHE A 1 80 ? 9.120 0.375 -1.950 1.00 88.94 80 PHE A N 1
ATOM 631 C CA . PHE A 1 80 ? 9.529 1.014 -0.690 1.00 88.94 80 PHE A CA 1
ATOM 632 C C . PHE A 1 80 ? 10.746 1.931 -0.840 1.00 88.94 80 PHE A C 1
ATOM 634 O O . PHE A 1 80 ? 11.017 2.749 0.045 1.00 88.94 80 PHE A O 1
ATOM 641 N N . GLN A 1 81 ? 11.464 1.808 -1.956 1.00 87.56 81 GLN A N 1
ATOM 642 C CA . GLN A 1 81 ? 12.619 2.629 -2.292 1.00 87.56 81 GLN A CA 1
ATOM 643 C C . GLN A 1 81 ? 12.177 3.931 -2.968 1.00 87.56 81 GLN A C 1
ATOM 645 O O . GLN A 1 81 ? 11.524 3.929 -4.018 1.00 87.56 81 GLN A O 1
ATOM 650 N N . SER A 1 82 ? 12.581 5.052 -2.376 1.00 87.19 82 SER A N 1
ATOM 651 C CA . SER A 1 82 ? 12.412 6.380 -2.967 1.00 87.19 82 SER A CA 1
ATOM 652 C C . SER A 1 82 ? 13.763 6.914 -3.448 1.00 87.19 82 SER A C 1
ATOM 654 O O . SER A 1 82 ? 14.766 6.652 -2.781 1.00 87.19 82 SER A O 1
ATOM 656 N N . PRO A 1 83 ? 13.840 7.671 -4.560 1.00 85.38 83 PRO A N 1
ATOM 657 C CA . PRO A 1 83 ? 15.094 8.294 -4.993 1.00 85.38 83 PRO A CA 1
ATOM 658 C C . PRO A 1 83 ? 15.755 9.155 -3.903 1.00 85.38 83 PRO A C 1
ATOM 660 O O . PRO A 1 83 ? 16.974 9.137 -3.759 1.00 85.38 83 PRO A O 1
ATOM 663 N N . GLU A 1 84 ? 14.958 9.823 -3.064 1.00 83.88 84 GLU A N 1
ATOM 664 C CA . GLU A 1 84 ? 15.412 10.604 -1.903 1.00 83.88 84 GLU A CA 1
ATOM 665 C C . GLU A 1 84 ? 16.270 9.780 -0.944 1.00 83.88 84 GLU A C 1
ATOM 667 O O . GLU A 1 84 ? 17.238 10.292 -0.381 1.00 83.88 84 GLU A O 1
ATOM 672 N N . ASP A 1 85 ? 15.966 8.486 -0.794 1.00 84.81 85 ASP A N 1
ATOM 673 C CA . ASP A 1 85 ? 16.728 7.603 0.084 1.00 84.81 85 ASP A CA 1
ATOM 674 C C . ASP A 1 85 ? 18.185 7.522 -0.351 1.00 84.81 85 ASP A C 1
ATOM 676 O O . ASP A 1 85 ? 19.037 7.258 0.492 1.00 84.81 85 ASP A O 1
ATOM 680 N N . TYR A 1 86 ? 18.463 7.722 -1.645 1.00 84.69 86 TYR A N 1
ATOM 681 C CA . TYR A 1 86 ? 19.791 7.677 -2.245 1.00 84.69 86 TYR A CA 1
ATOM 682 C C . TYR A 1 86 ? 20.499 9.037 -2.253 1.00 84.69 86 TYR A C 1
ATOM 684 O O . TYR A 1 86 ? 21.734 9.072 -2.294 1.00 84.69 86 TYR A O 1
ATOM 692 N N . TYR A 1 87 ? 19.749 10.135 -2.163 1.00 84.56 87 TYR A N 1
ATOM 693 C CA . TYR A 1 87 ? 20.286 11.501 -2.139 1.00 84.56 87 TYR A CA 1
ATOM 694 C C . TYR A 1 87 ? 20.712 11.937 -0.740 1.00 84.56 87 TYR A C 1
ATOM 696 O O . TYR A 1 87 ? 21.678 12.680 -0.591 1.00 84.56 87 TYR A O 1
ATOM 704 N N . GLU A 1 88 ? 20.054 11.405 0.285 1.00 85.56 88 GLU A N 1
ATOM 705 C CA . GLU A 1 88 ? 20.387 11.680 1.678 1.00 85.56 88 GLU A CA 1
ATOM 706 C C . GLU A 1 88 ? 21.598 10.887 2.187 1.00 85.56 88 GLU A C 1
ATOM 708 O O . GLU A 1 88 ? 22.174 10.033 1.505 1.00 85.56 88 GLU A O 1
ATOM 713 N N . ARG A 1 89 ? 21.999 11.132 3.438 1.00 86.06 89 ARG A N 1
ATOM 714 C CA . ARG A 1 89 ? 22.968 10.265 4.129 1.00 86.06 89 ARG A CA 1
ATOM 715 C C . ARG A 1 89 ? 22.395 8.856 4.313 1.00 86.06 89 ARG A C 1
ATOM 717 O O . ARG A 1 89 ? 21.233 8.690 4.674 1.00 86.06 89 ARG A O 1
ATOM 724 N N . TRP A 1 90 ? 23.240 7.837 4.149 1.00 84.00 90 TRP A N 1
ATOM 725 C CA . TRP A 1 90 ? 22.839 6.421 4.203 1.00 84.00 90 TRP A CA 1
ATOM 726 C C . TRP A 1 90 ? 22.112 6.029 5.506 1.00 84.00 90 TRP A C 1
ATOM 728 O O . TRP A 1 90 ? 21.161 5.252 5.461 1.00 84.00 90 TRP A O 1
ATOM 738 N N . LEU A 1 91 ? 22.498 6.619 6.647 1.00 86.69 91 LEU A N 1
ATOM 739 C CA . LEU A 1 91 ? 21.824 6.430 7.940 1.00 86.69 91 LEU A CA 1
ATOM 740 C C . LEU A 1 91 ? 20.380 6.945 7.922 1.00 86.69 91 LEU A C 1
ATOM 742 O O . LEU A 1 91 ? 19.476 6.242 8.365 1.00 86.69 91 LEU A O 1
ATOM 746 N N . ILE A 1 92 ? 20.163 8.148 7.380 1.00 87.88 92 ILE A N 1
ATOM 747 C CA . ILE A 1 92 ? 18.836 8.770 7.294 1.00 87.88 92 ILE A CA 1
ATOM 748 C C . ILE A 1 92 ? 17.964 7.964 6.331 1.00 87.88 92 ILE A C 1
ATOM 750 O O . ILE A 1 92 ? 16.871 7.556 6.709 1.00 87.88 92 ILE A O 1
ATOM 754 N N . GLY A 1 93 ? 18.480 7.644 5.138 1.00 86.38 93 GLY A N 1
ATOM 755 C CA . GLY A 1 93 ? 17.768 6.817 4.158 1.00 86.38 93 GLY A CA 1
ATOM 756 C C . GLY A 1 93 ? 17.428 5.413 4.675 1.00 86.38 93 GLY A C 1
ATOM 757 O O . GLY A 1 93 ? 16.382 4.859 4.350 1.00 86.38 93 GLY A O 1
ATOM 758 N N . SER A 1 94 ? 18.280 4.828 5.520 1.00 87.06 94 SER A N 1
ATOM 759 C CA . SER A 1 94 ? 17.988 3.537 6.157 1.00 87.06 94 SER A CA 1
ATOM 760 C C . SER A 1 94 ? 16.895 3.648 7.218 1.00 87.06 94 SER A C 1
ATOM 762 O O . SER A 1 94 ? 15.996 2.809 7.271 1.00 87.06 94 SER A O 1
ATOM 764 N N . LEU A 1 95 ? 16.948 4.693 8.048 1.00 89.56 95 LEU A N 1
ATOM 765 C CA . LEU A 1 95 ? 15.939 4.940 9.075 1.00 89.56 95 LEU A CA 1
ATOM 766 C C . LEU A 1 95 ? 14.563 5.203 8.451 1.00 89.56 95 LEU A C 1
ATOM 768 O O . LEU A 1 95 ? 13.569 4.639 8.906 1.00 89.56 95 LEU A O 1
ATOM 772 N N . THR A 1 96 ? 14.496 6.008 7.386 1.00 89.38 96 THR A N 1
ATOM 773 C CA . THR A 1 96 ? 13.236 6.279 6.681 1.00 89.38 96 THR A CA 1
ATOM 774 C C . THR A 1 96 ? 12.665 5.009 6.060 1.00 89.38 96 THR A C 1
ATOM 776 O O . THR A 1 96 ? 11.478 4.748 6.240 1.00 89.38 96 THR A O 1
ATOM 779 N N . ARG A 1 97 ? 13.479 4.162 5.413 1.00 89.31 97 ARG A N 1
ATOM 780 C CA . ARG A 1 97 ? 13.025 2.851 4.908 1.00 89.31 97 ARG A CA 1
ATOM 781 C C . ARG A 1 97 ? 12.470 1.964 6.019 1.00 89.31 97 ARG A C 1
ATOM 783 O O . ARG A 1 97 ? 11.397 1.391 5.851 1.00 89.31 97 ARG A O 1
ATOM 790 N N . PHE A 1 98 ? 13.148 1.891 7.165 1.00 89.50 98 PHE A N 1
ATOM 791 C CA . PHE A 1 98 ? 12.670 1.120 8.314 1.00 89.50 98 PHE A CA 1
ATOM 792 C C . PHE A 1 98 ? 11.299 1.604 8.808 1.00 89.50 98 PHE A C 1
ATOM 794 O O . PHE A 1 98 ? 10.393 0.795 9.013 1.00 89.50 98 PHE A O 1
ATOM 801 N N . ILE A 1 99 ? 11.112 2.924 8.908 1.00 91.81 99 ILE A N 1
ATOM 802 C CA . ILE A 1 99 ? 9.817 3.526 9.253 1.00 91.81 99 ILE A CA 1
ATOM 803 C C . ILE A 1 99 ? 8.746 3.147 8.223 1.00 91.81 99 ILE A C 1
ATOM 805 O O . ILE A 1 99 ? 7.638 2.798 8.621 1.00 91.81 99 ILE A O 1
ATOM 809 N N . ARG A 1 100 ? 9.056 3.153 6.919 1.00 92.44 100 ARG A N 1
ATOM 810 C CA . ARG A 1 100 ? 8.096 2.771 5.864 1.00 92.44 100 ARG A CA 1
ATOM 811 C C . ARG A 1 100 ? 7.661 1.313 5.958 1.00 92.44 100 ARG A C 1
ATOM 813 O O . ARG A 1 100 ? 6.487 1.031 5.735 1.00 92.44 100 ARG A O 1
ATOM 820 N N . TYR A 1 101 ? 8.570 0.402 6.309 1.00 91.50 101 TYR A N 1
ATOM 821 C CA . TYR A 1 101 ? 8.210 -0.996 6.549 1.00 91.50 101 TYR A CA 1
ATOM 822 C C . TYR A 1 101 ? 7.277 -1.124 7.756 1.00 91.50 101 TYR A C 1
ATOM 824 O O . TYR A 1 101 ? 6.231 -1.750 7.648 1.00 91.50 101 TYR A O 1
ATOM 832 N N . ILE A 1 102 ? 7.588 -0.485 8.887 1.00 94.44 102 ILE A N 1
ATOM 833 C CA . ILE A 1 102 ? 6.680 -0.492 10.048 1.00 94.44 102 ILE A CA 1
ATOM 834 C C . ILE A 1 102 ? 5.323 0.109 9.671 1.00 94.44 102 ILE A C 1
ATOM 836 O O . ILE A 1 102 ? 4.279 -0.449 9.999 1.00 94.44 102 ILE A O 1
ATOM 840 N N . ALA A 1 103 ? 5.329 1.225 8.949 1.00 94.69 103 ALA A N 1
ATOM 841 C CA . ALA A 1 103 ? 4.118 1.914 8.548 1.00 94.69 103 ALA A CA 1
ATOM 842 C C . ALA A 1 103 ? 3.240 1.066 7.613 1.00 94.69 103 ALA A C 1
ATOM 844 O O . ALA A 1 103 ? 2.024 1.065 7.780 1.00 94.69 103 ALA A O 1
ATOM 845 N N . SER A 1 104 ? 3.807 0.286 6.686 1.00 94.12 104 SER A N 1
ATOM 846 C CA . SER A 1 104 ? 3.004 -0.616 5.848 1.00 94.12 104 SER A CA 1
ATOM 847 C C . SER A 1 104 ? 2.362 -1.745 6.655 1.00 94.12 104 SER A C 1
ATOM 849 O O . SER A 1 104 ? 1.181 -2.032 6.454 1.00 94.12 104 SER A O 1
ATOM 851 N N . TYR A 1 105 ? 3.081 -2.321 7.625 1.00 95.06 105 TYR A N 1
ATOM 852 C CA . TYR A 1 105 ? 2.500 -3.282 8.568 1.00 95.06 105 TYR A CA 1
ATOM 853 C C . TYR A 1 105 ? 1.349 -2.661 9.362 1.00 95.06 105 TYR A C 1
ATOM 855 O O . TYR A 1 105 ? 0.261 -3.237 9.439 1.00 95.06 105 TYR A O 1
ATOM 863 N N . LEU A 1 106 ? 1.550 -1.460 9.907 1.00 95.62 106 LEU A N 1
ATOM 864 C CA . LEU A 1 106 ? 0.500 -0.757 10.636 1.00 95.62 106 LEU A CA 1
ATOM 865 C C . LEU A 1 106 ? -0.697 -0.430 9.731 1.00 95.62 106 LEU A C 1
ATOM 867 O O . LEU A 1 106 ? -1.834 -0.602 10.160 1.00 95.62 106 LEU A O 1
ATOM 871 N N . ALA A 1 107 ? -0.469 -0.025 8.483 1.00 94.88 107 ALA A N 1
ATOM 872 C CA . ALA A 1 107 ? -1.524 0.369 7.551 1.00 94.88 107 ALA A CA 1
ATOM 873 C C . ALA A 1 107 ? -2.476 -0.779 7.170 1.00 94.88 107 ALA A C 1
ATOM 875 O O . ALA A 1 107 ? -3.634 -0.515 6.834 1.00 94.88 107 ALA A O 1
ATOM 876 N N . VAL A 1 108 ? -2.002 -2.030 7.199 1.00 96.19 108 VAL A N 1
ATOM 877 C CA . VAL A 1 108 ? -2.797 -3.222 6.853 1.00 96.19 108 VAL A CA 1
ATOM 878 C C . VAL A 1 108 ? -3.365 -3.898 8.099 1.00 96.19 108 VAL A C 1
ATOM 880 O O . VAL A 1 108 ? -4.553 -4.215 8.141 1.00 96.19 108 VAL A O 1
ATOM 883 N N . PHE A 1 109 ? -2.531 -4.129 9.117 1.00 97.00 109 PHE A N 1
ATOM 884 C CA . PHE A 1 109 ? -2.876 -5.026 10.221 1.00 97.00 109 PHE A CA 1
ATOM 885 C C . PHE A 1 109 ? -3.457 -4.317 11.442 1.00 97.00 109 PHE A C 1
ATOM 887 O O . PHE A 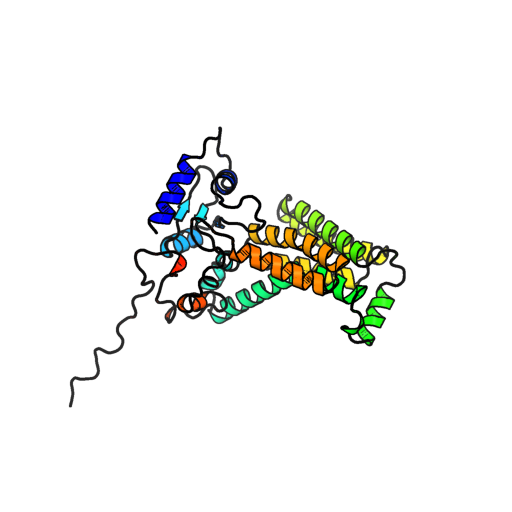1 109 ? -4.195 -4.958 12.186 1.00 97.00 109 PHE A O 1
ATOM 894 N N . THR A 1 110 ? -3.188 -3.022 11.657 1.00 95.81 110 THR A N 1
ATOM 895 C CA . THR A 1 110 ? -3.667 -2.302 12.857 1.00 95.81 110 THR A CA 1
ATOM 896 C C . THR A 1 110 ? -5.180 -2.416 13.057 1.00 95.81 110 THR A C 1
ATOM 898 O O . THR A 1 110 ? -5.585 -2.792 14.156 1.00 95.81 110 THR A O 1
ATOM 901 N N . PRO A 1 111 ? -6.038 -2.197 12.043 1.00 94.44 111 PRO A N 1
ATOM 902 C CA . PRO A 1 111 ? -7.487 -2.272 12.239 1.00 94.44 111 PRO A CA 1
ATOM 903 C C . PRO A 1 111 ? -7.954 -3.679 12.628 1.00 94.44 111 PRO A C 1
ATOM 905 O O . PRO A 1 111 ? -8.746 -3.844 13.556 1.00 94.44 111 PRO A O 1
ATOM 908 N N . GLY A 1 112 ? -7.404 -4.710 11.977 1.00 95.44 112 GLY A N 1
ATOM 909 C CA . GLY A 1 112 ? -7.681 -6.106 12.322 1.00 95.44 112 GLY A CA 1
ATOM 910 C C . GLY A 1 112 ? -7.170 -6.478 13.716 1.00 95.44 112 GLY A C 1
ATOM 911 O O . GLY A 1 112 ? -7.870 -7.150 14.469 1.00 95.44 112 GLY A O 1
ATOM 912 N N . LEU A 1 113 ? -5.987 -5.995 14.104 1.00 95.25 113 LEU A N 1
ATOM 913 C CA . LEU A 1 113 ? -5.430 -6.197 15.444 1.00 95.25 113 LEU A CA 1
ATOM 914 C C . LEU A 1 113 ? -6.293 -5.547 16.526 1.00 95.25 113 LEU A C 1
ATOM 916 O O . LEU A 1 113 ? -6.503 -6.157 17.570 1.00 95.25 113 LEU A O 1
ATOM 920 N N . VAL A 1 114 ? -6.830 -4.351 16.277 1.00 93.12 114 VAL A N 1
ATOM 921 C CA . VAL A 1 114 ? -7.738 -3.673 17.213 1.00 93.12 114 VAL A CA 1
ATOM 922 C C . VAL A 1 114 ? -9.021 -4.4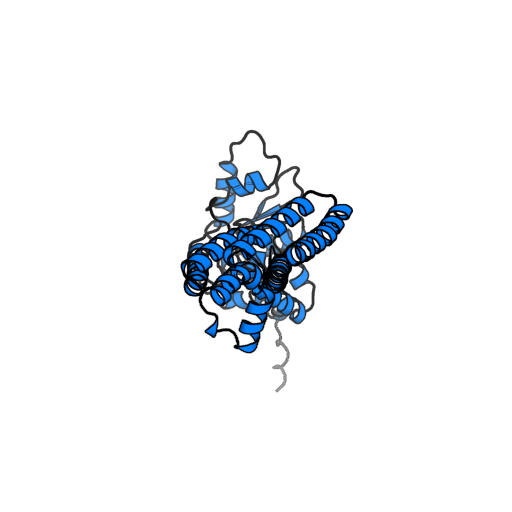77 17.400 1.00 93.12 114 VAL A C 1
ATOM 924 O O . VAL A 1 114 ? -9.409 -4.743 18.538 1.00 93.12 114 VAL A O 1
ATOM 927 N N . VAL A 1 115 ? -9.634 -4.944 16.307 1.00 94.75 115 VAL A N 1
ATOM 928 C CA . VAL A 1 115 ? -10.797 -5.843 16.370 1.00 94.75 115 VAL A CA 1
ATOM 929 C C . VAL A 1 115 ? -10.468 -7.102 17.174 1.00 94.75 115 VAL A C 1
ATOM 931 O O . VAL A 1 115 ? -11.189 -7.450 18.108 1.00 94.75 115 VAL A O 1
ATOM 934 N N . ALA A 1 116 ? -9.360 -7.766 16.848 1.00 94.88 116 ALA A N 1
ATOM 935 C CA . ALA A 1 116 ? -8.939 -9.006 17.486 1.00 94.88 116 ALA A CA 1
ATOM 936 C C . ALA A 1 116 ? -8.665 -8.850 18.990 1.00 94.88 116 ALA A C 1
ATOM 938 O O . ALA A 1 116 ? -9.067 -9.706 19.783 1.00 94.88 116 ALA A O 1
ATOM 939 N N . ALA A 1 117 ? -7.980 -7.775 19.383 1.00 92.06 117 ALA A N 1
ATOM 940 C CA . ALA A 1 117 ? -7.585 -7.531 20.763 1.00 92.06 117 ALA A CA 1
ATOM 941 C C . ALA A 1 117 ? -8.774 -7.098 21.629 1.00 92.06 117 ALA A C 1
ATOM 943 O O . ALA A 1 117 ? -8.935 -7.600 22.737 1.00 92.06 117 ALA A O 1
ATOM 944 N N . VAL A 1 118 ? -9.638 -6.213 21.121 1.00 90.94 118 VAL A N 1
ATOM 945 C CA . VAL A 1 118 ? -10.750 -5.658 21.906 1.00 90.94 118 VAL A CA 1
ATOM 946 C C . VAL A 1 118 ? -11.946 -6.612 21.967 1.00 90.94 118 VAL A C 1
ATOM 948 O O . VAL A 1 118 ? -12.533 -6.757 23.035 1.00 90.94 118 VAL A O 1
ATOM 951 N N . ALA A 1 119 ? -12.315 -7.275 20.862 1.00 89.88 119 ALA A N 1
ATOM 952 C CA . ALA A 1 119 ? -13.479 -8.171 20.854 1.00 89.88 119 ALA A CA 1
ATOM 953 C C . ALA A 1 119 ? -13.180 -9.572 21.396 1.00 89.88 119 ALA A C 1
ATOM 955 O O . ALA A 1 119 ? -14.030 -10.152 22.065 1.00 89.88 119 ALA A O 1
ATOM 956 N N . TYR A 1 120 ? -12.002 -10.125 21.094 1.00 90.19 120 TYR A N 1
ATOM 957 C CA . TYR A 1 120 ? -11.738 -11.553 21.306 1.00 90.19 120 TYR A CA 1
ATOM 958 C C . TYR A 1 120 ? -10.676 -11.837 22.368 1.00 90.19 120 TYR A C 1
ATOM 960 O O . TYR A 1 120 ? -10.731 -12.881 23.011 1.00 90.19 120 TYR A O 1
ATOM 968 N N . HIS A 1 121 ? -9.713 -10.932 22.570 1.00 89.38 121 HIS A N 1
ATOM 969 C CA . HIS A 1 121 ? -8.569 -11.173 23.457 1.00 89.38 121 HIS A CA 1
ATOM 970 C C . HIS A 1 121 ? -8.287 -10.007 24.425 1.00 89.38 121 HIS A C 1
ATOM 972 O O . HIS A 1 121 ? -7.147 -9.536 24.498 1.00 89.38 121 HIS A O 1
ATOM 978 N N . PRO A 1 122 ? -9.269 -9.561 25.236 1.00 84.44 122 PRO A N 1
ATOM 979 C CA . PRO A 1 122 ? -9.078 -8.432 26.151 1.00 84.44 122 PRO A CA 1
ATOM 980 C C . PRO A 1 122 ? -8.017 -8.696 27.232 1.00 84.44 122 PRO A C 1
ATOM 982 O O . PRO A 1 122 ? -7.486 -7.751 27.810 1.00 84.44 122 PRO A O 1
ATOM 985 N N . GLY A 1 123 ? -7.683 -9.967 27.493 1.00 85.44 123 GLY A N 1
ATOM 986 C CA . GLY A 1 123 ? -6.632 -10.370 28.433 1.00 85.44 123 GLY A CA 1
ATOM 987 C C . GLY A 1 123 ? -5.199 -10.115 27.949 1.00 85.44 123 GLY A C 1
ATOM 988 O O . GLY A 1 123 ? -4.280 -10.165 28.760 1.0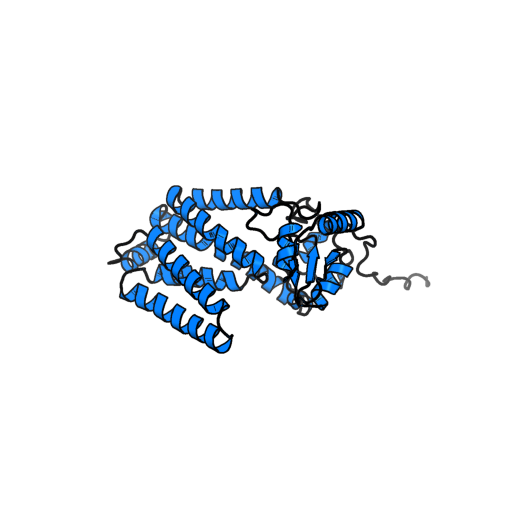0 85.44 123 GLY A O 1
ATOM 989 N N . LEU A 1 124 ? -4.991 -9.821 26.659 1.00 84.75 124 LEU A N 1
ATOM 990 C CA . LEU A 1 124 ? -3.683 -9.392 26.141 1.00 84.75 124 LEU A CA 1
ATOM 991 C C . LEU A 1 124 ? -3.371 -7.931 26.493 1.00 84.75 124 LEU A C 1
ATOM 993 O O . LEU A 1 124 ? -2.217 -7.509 26.451 1.00 84.75 124 LEU A O 1
ATOM 997 N N . ILE A 1 125 ? -4.403 -7.154 26.821 1.00 86.88 125 ILE A N 1
ATOM 998 C CA . ILE A 1 125 ? -4.300 -5.738 27.143 1.00 86.88 125 ILE A CA 1
ATOM 999 C C . ILE A 1 125 ? -4.196 -5.600 28.672 1.00 86.88 125 ILE A C 1
ATOM 1001 O O . ILE A 1 125 ? -4.955 -6.249 29.397 1.00 86.88 125 ILE A O 1
ATOM 1005 N N . PRO A 1 126 ? -3.291 -4.751 29.202 1.00 90.62 126 PRO A N 1
ATOM 1006 C CA . PRO A 1 126 ? -3.225 -4.490 30.635 1.00 90.62 126 PRO A CA 1
ATOM 1007 C C . PRO A 1 126 ? -4.596 -4.084 31.183 1.00 90.62 126 PRO A C 1
ATOM 1009 O O . PRO A 1 126 ? -5.238 -3.196 30.627 1.00 90.62 126 PRO A O 1
ATOM 1012 N N . THR A 1 127 ? -5.025 -4.668 32.305 1.00 89.38 127 THR A N 1
ATOM 1013 C CA . THR A 1 127 ? -6.395 -4.508 32.832 1.00 89.38 127 THR A CA 1
ATOM 1014 C C . THR A 1 127 ? -6.829 -3.047 32.957 1.00 89.38 127 THR A C 1
ATOM 1016 O O . THR A 1 127 ? -7.960 -2.707 32.624 1.00 89.38 127 THR A O 1
ATOM 1019 N N . LYS A 1 128 ? -5.919 -2.157 33.380 1.00 89.62 128 LYS A N 1
ATOM 1020 C CA . LYS A 1 128 ? -6.183 -0.710 33.470 1.00 89.62 128 LYS A CA 1
ATOM 1021 C C . LYS A 1 128 ? -6.573 -0.104 32.119 1.00 89.62 128 LYS A C 1
ATOM 1023 O O . LYS A 1 128 ? -7.477 0.720 32.060 1.00 89.62 128 LYS A O 1
ATOM 1028 N N . LEU A 1 129 ? -5.897 -0.520 31.049 1.00 85.38 129 LEU A N 1
ATOM 1029 C CA . LEU A 1 129 ? -6.175 -0.055 29.698 1.00 85.38 129 LEU A CA 1
ATOM 1030 C C . LEU A 1 129 ? -7.488 -0.657 29.188 1.00 85.38 129 LEU A C 1
ATOM 1032 O O . LEU A 1 129 ? -8.317 0.087 28.689 1.00 85.38 129 LEU A O 1
ATOM 1036 N N . THR A 1 130 ? -7.750 -1.948 29.407 1.00 86.25 130 THR A N 1
ATOM 1037 C CA . THR A 1 130 ? -9.032 -2.577 29.032 1.00 86.25 130 THR A CA 1
ATOM 1038 C C . THR A 1 130 ? -10.231 -1.888 29.688 1.00 86.25 130 THR A C 1
ATOM 1040 O O . THR A 1 130 ? -11.234 -1.643 29.021 1.00 86.25 130 THR A O 1
ATOM 1043 N N . LEU A 1 131 ? -10.123 -1.518 30.969 1.00 87.69 131 LEU A N 1
ATOM 1044 C CA . LEU A 1 131 ? -11.165 -0.766 31.675 1.00 87.69 131 LEU A CA 1
ATOM 1045 C C . LEU A 1 131 ? -11.358 0.640 31.096 1.00 87.69 131 LEU A C 1
ATOM 1047 O O . LEU A 1 131 ? -12.494 1.073 30.926 1.00 87.69 131 LEU A O 1
ATOM 1051 N N . ALA A 1 132 ? -10.271 1.332 30.743 1.00 86.19 132 ALA A N 1
ATOM 1052 C CA . ALA A 1 132 ? -10.357 2.623 30.066 1.00 86.19 132 ALA A CA 1
ATOM 1053 C C . ALA A 1 132 ? -11.021 2.502 28.683 1.00 86.19 132 ALA A C 1
ATOM 1055 O O . ALA A 1 132 ? -11.863 3.327 28.338 1.00 86.19 132 ALA A O 1
ATOM 1056 N N . ILE A 1 133 ? -10.696 1.452 27.917 1.00 87.25 133 ILE A N 1
ATOM 1057 C CA . ILE A 1 133 ? -11.328 1.160 26.623 1.00 87.25 133 ILE A CA 1
ATOM 1058 C C . ILE A 1 133 ? -12.828 0.914 26.814 1.00 87.25 133 ILE A C 1
ATOM 1060 O O . ILE A 1 133 ? -13.633 1.524 26.113 1.00 87.25 133 ILE A O 1
ATOM 1064 N N . ALA A 1 134 ? -13.214 0.078 27.782 1.00 86.25 134 ALA A N 1
ATOM 1065 C CA . ALA A 1 134 ? -14.615 -0.185 28.097 1.00 86.25 134 ALA A CA 1
ATOM 1066 C C . ALA A 1 134 ? -15.376 1.098 28.476 1.00 86.25 134 ALA A C 1
ATOM 1068 O O . ALA A 1 134 ? -16.441 1.348 27.920 1.00 86.25 134 ALA A O 1
ATOM 1069 N N . ALA A 1 135 ? -14.801 1.941 29.340 1.00 87.06 135 ALA A N 1
ATOM 1070 C CA . ALA A 1 135 ? -15.391 3.223 29.730 1.00 87.06 135 ALA A CA 1
ATOM 1071 C C . ALA A 1 135 ? -15.521 4.191 28.539 1.00 87.06 135 ALA A C 1
ATOM 1073 O O . ALA A 1 135 ? -16.555 4.814 28.348 1.00 87.06 135 ALA A O 1
ATOM 1074 N N . SER A 1 136 ? -14.508 4.273 27.669 1.00 85.75 136 SER A N 1
ATOM 1075 C CA . SER A 1 136 ? -14.556 5.114 26.459 1.00 85.75 136 SER A CA 1
ATOM 1076 C C . SER A 1 136 ? -15.551 4.648 25.388 1.00 85.75 136 SER A C 1
ATOM 1078 O O . SER A 1 136 ? -15.785 5.368 24.419 1.00 85.75 136 SER A O 1
ATOM 1080 N N . ARG A 1 137 ? -16.098 3.436 25.535 1.00 87.19 137 ARG A N 1
ATOM 1081 C CA . ARG A 1 137 ? -17.143 2.869 24.674 1.00 87.19 137 ARG A CA 1
ATOM 1082 C C . ARG A 1 137 ? -18.523 2.931 25.332 1.00 87.19 137 ARG A C 1
ATOM 1084 O O . ARG A 1 137 ? -19.489 2.436 24.756 1.00 87.19 137 ARG A O 1
ATOM 1091 N N . GLU A 1 138 ? -18.635 3.523 26.520 1.00 83.75 138 GLU A N 1
ATOM 1092 C CA . GLU A 1 138 ? -19.915 3.706 27.194 1.00 83.75 138 GLU A CA 1
ATOM 1093 C C . GLU A 1 138 ? -20.832 4.591 26.336 1.00 83.75 138 GLU A C 1
ATOM 1095 O O . GLU A 1 138 ? -20.496 5.722 25.999 1.00 83.75 138 GLU A O 1
ATOM 1100 N N . GLY A 1 139 ? -21.981 4.045 25.929 1.00 82.69 139 GLY A N 1
ATOM 1101 C CA . GLY A 1 139 ? -22.936 4.733 25.056 1.00 82.69 139 GLY A CA 1
ATOM 1102 C C . GLY A 1 139 ? -22.731 4.524 23.552 1.00 82.69 139 GLY A C 1
ATOM 1103 O O . GLY A 1 139 ? -23.594 4.948 22.785 1.00 82.69 139 GLY A O 1
ATOM 1104 N N . VAL A 1 140 ? -21.667 3.835 23.114 1.00 91.00 140 VAL A N 1
ATOM 1105 C CA . VAL A 1 140 ? -21.493 3.454 21.701 1.00 91.00 140 VAL A CA 1
ATOM 1106 C C . VAL A 1 140 ? -22.335 2.203 21.405 1.00 91.00 140 VAL A C 1
ATOM 1108 O O . VAL A 1 140 ? -22.080 1.147 21.988 1.00 91.00 140 VAL A O 1
ATOM 1111 N N . PRO A 1 141 ? -23.337 2.268 20.507 1.00 88.00 141 PRO A N 1
ATOM 1112 C CA . PRO A 1 141 ? -24.282 1.170 20.294 1.00 88.00 141 PRO A CA 1
ATOM 1113 C C . PRO A 1 141 ? -23.730 0.066 19.379 1.00 88.00 141 PRO A C 1
ATOM 1115 O O . PRO A 1 141 ? -24.344 -0.992 19.241 1.00 88.00 141 PRO A O 1
ATOM 1118 N N . PHE A 1 142 ? -22.594 0.310 18.722 1.00 90.81 142 PHE A N 1
ATOM 1119 C CA . PHE A 1 142 ? -22.048 -0.572 17.701 1.00 90.81 142 PHE A CA 1
ATOM 1120 C C . PHE A 1 142 ? -20.994 -1.548 18.251 1.00 90.81 142 PHE A C 1
ATOM 1122 O O . PHE A 1 142 ? -20.180 -1.194 19.108 1.00 90.81 142 PHE A O 1
ATOM 1129 N N . PRO A 1 143 ? -20.944 -2.787 17.727 1.00 91.38 143 PRO A N 1
ATOM 1130 C CA . PRO A 1 143 ? -19.799 -3.666 17.925 1.00 91.38 143 PRO A CA 1
ATOM 1131 C C . PRO A 1 143 ? -18.518 -3.048 17.354 1.00 91.38 143 PRO A C 1
ATOM 1133 O O . PRO A 1 143 ? -18.561 -2.349 16.342 1.00 91.38 143 PRO A O 1
ATOM 1136 N N . ILE A 1 144 ? -17.362 -3.401 17.927 1.00 91.88 144 ILE A N 1
ATOM 1137 C CA . ILE A 1 144 ? -16.063 -2.834 17.524 1.00 91.88 144 ILE A CA 1
ATOM 1138 C C . ILE A 1 144 ? -15.771 -3.017 16.027 1.00 91.88 144 ILE A C 1
ATOM 1140 O O . ILE A 1 144 ? -15.199 -2.141 15.393 1.00 91.88 144 ILE A O 1
ATOM 1144 N N . VAL A 1 145 ? -16.209 -4.135 15.439 1.00 94.38 145 VAL A N 1
ATOM 1145 C CA . VAL A 1 145 ? -16.046 -4.417 14.005 1.00 94.38 145 VAL A CA 1
ATOM 1146 C C . VAL A 1 145 ? -16.762 -3.363 13.160 1.00 94.38 145 VAL A C 1
ATOM 1148 O O . VAL A 1 145 ? -16.214 -2.891 12.169 1.00 94.38 145 VAL A O 1
ATOM 1151 N N . VAL A 1 146 ? -17.972 -2.974 13.566 1.00 94.31 146 VAL A N 1
ATOM 1152 C CA . VAL A 1 146 ? -18.778 -1.974 12.859 1.00 94.31 146 VAL A CA 1
ATOM 1153 C C . VAL A 1 146 ? -18.189 -0.578 13.059 1.00 94.31 146 VAL A C 1
ATOM 1155 O O . VAL A 1 146 ? -18.088 0.157 12.082 1.00 94.31 146 VAL A O 1
ATOM 1158 N N . GLU A 1 147 ? -17.721 -0.240 14.270 1.00 92.75 147 GLU A N 1
ATOM 1159 C CA . GLU A 1 147 ? -16.986 1.015 14.527 1.00 92.75 147 GLU A CA 1
ATOM 1160 C C . GLU A 1 147 ? -15.788 1.159 13.570 1.00 92.75 147 GLU A C 1
ATOM 1162 O O . GLU A 1 147 ? -15.645 2.178 12.894 1.00 92.75 147 GLU A O 1
ATOM 1167 N N . VAL A 1 148 ? -14.956 0.112 13.467 1.00 94.25 148 VAL A N 1
ATOM 1168 C CA . VAL A 1 148 ? -13.771 0.091 12.594 1.00 94.25 148 VAL A CA 1
ATOM 1169 C C . VAL A 1 148 ? -14.172 0.252 11.131 1.00 94.25 148 VAL A C 1
ATOM 1171 O O . VAL A 1 148 ? -13.615 1.099 10.444 1.00 94.25 148 VAL A O 1
ATOM 1174 N N . LEU A 1 149 ? -15.138 -0.533 10.646 1.00 95.06 149 LEU A N 1
ATOM 1175 C CA . LEU A 1 149 ? -15.550 -0.495 9.241 1.00 95.06 149 LEU A CA 1
ATOM 1176 C C . LEU A 1 149 ? -16.133 0.864 8.841 1.00 95.06 149 LEU A C 1
ATOM 1178 O O . LEU A 1 149 ? -15.813 1.357 7.761 1.00 95.06 149 LEU A O 1
ATOM 1182 N N . LEU A 1 150 ? -16.952 1.480 9.699 1.00 93.62 150 LEU A N 1
ATOM 1183 C CA . LEU A 1 150 ? -17.517 2.807 9.444 1.00 93.62 150 LEU A CA 1
ATOM 1184 C C . LEU A 1 150 ? -16.424 3.872 9.364 1.00 93.62 150 LEU A C 1
ATOM 1186 O O . LEU A 1 150 ? -16.412 4.669 8.427 1.00 93.62 150 LEU A O 1
ATOM 1190 N N . MET A 1 151 ? -15.492 3.867 10.318 1.00 92.69 151 MET A N 1
ATOM 1191 C CA . MET A 1 151 ? -14.406 4.842 10.351 1.00 92.69 151 MET A CA 1
ATOM 1192 C C . MET A 1 151 ? -13.420 4.650 9.196 1.00 92.69 151 MET A C 1
ATOM 1194 O O . MET A 1 151 ? -13.044 5.627 8.552 1.00 92.69 151 MET A O 1
ATOM 1198 N N . GLU A 1 152 ? -13.041 3.413 8.877 1.00 93.06 152 GLU A N 1
ATOM 1199 C CA . GLU A 1 152 ? -12.178 3.107 7.731 1.00 93.06 152 GLU A CA 1
ATOM 1200 C C . GLU A 1 152 ? -12.836 3.517 6.405 1.00 93.06 152 GLU A C 1
ATOM 1202 O O . GLU A 1 152 ? -12.199 4.163 5.573 1.00 93.06 152 GLU A O 1
ATOM 1207 N N . ALA A 1 153 ? -14.130 3.228 6.223 1.00 93.62 153 ALA A N 1
ATOM 1208 C CA . ALA A 1 153 ? -14.870 3.662 5.040 1.00 93.62 153 ALA A CA 1
ATOM 1209 C C . ALA A 1 153 ? -14.952 5.194 4.945 1.00 93.62 153 ALA A C 1
ATOM 1211 O O . ALA A 1 153 ? -14.705 5.756 3.879 1.00 93.62 153 ALA A O 1
ATOM 1212 N N . ALA A 1 154 ? -15.240 5.884 6.054 1.00 92.25 154 ALA A N 1
ATOM 1213 C CA . ALA A 1 154 ? -15.303 7.342 6.088 1.00 92.25 154 ALA A CA 1
ATOM 1214 C C . ALA A 1 154 ? -13.961 7.988 5.705 1.00 92.25 154 ALA A C 1
ATOM 1216 O O . ALA A 1 154 ? -13.934 8.931 4.910 1.00 92.25 154 ALA A O 1
ATOM 1217 N N . PHE A 1 155 ? -12.843 7.461 6.214 1.00 89.81 155 PHE A N 1
ATOM 1218 C CA . PHE A 1 155 ? -11.508 7.951 5.868 1.00 89.81 155 PHE A CA 1
ATOM 1219 C C . PHE A 1 155 ? -11.119 7.651 4.416 1.00 89.81 155 PHE A C 1
ATOM 1221 O O . PHE A 1 155 ? -10.465 8.487 3.789 1.00 89.81 155 PHE A O 1
ATOM 1228 N N . GLU A 1 156 ? -11.532 6.516 3.846 1.00 90.81 156 GLU A N 1
ATOM 1229 C CA . GLU A 1 156 ? -11.276 6.261 2.425 1.00 90.81 156 GLU A CA 1
ATOM 1230 C C . GLU A 1 156 ? -12.146 7.120 1.505 1.00 90.81 156 GLU A C 1
ATOM 1232 O O . GLU A 1 156 ? -11.630 7.635 0.514 1.00 90.81 156 GLU A O 1
ATOM 1237 N N . PHE A 1 157 ? -13.410 7.389 1.853 1.00 90.69 157 PHE A N 1
ATOM 1238 C CA . PHE A 1 157 ? -14.216 8.372 1.121 1.00 90.69 157 PHE A CA 1
ATOM 1239 C C . PHE A 1 157 ? -13.599 9.767 1.182 1.00 90.69 157 PHE A C 1
ATOM 1241 O O . PHE A 1 157 ? -13.513 10.450 0.161 1.00 90.69 157 PHE A O 1
ATOM 1248 N N . LEU A 1 158 ? -13.117 10.175 2.360 1.00 89.69 158 LEU A N 1
ATOM 1249 C CA . LEU A 1 158 ? -12.432 11.450 2.530 1.00 89.69 158 LEU A CA 1
ATOM 1250 C C . LEU A 1 158 ? -11.183 11.536 1.646 1.00 89.69 158 LEU A C 1
ATOM 1252 O O . LEU A 1 158 ? -10.947 12.557 0.997 1.00 89.69 158 LEU A O 1
ATOM 1256 N N . ARG A 1 159 ? -10.383 10.467 1.603 1.00 85.88 159 ARG A N 1
ATOM 1257 C CA . ARG A 1 159 ? -9.155 10.434 0.809 1.00 85.88 159 ARG A CA 1
ATOM 1258 C C . ARG A 1 159 ? -9.436 10.433 -0.689 1.00 85.88 159 ARG A C 1
ATOM 1260 O O . ARG A 1 159 ? -8.766 11.158 -1.420 1.00 85.88 159 ARG A O 1
ATOM 1267 N N . GLU A 1 160 ? -10.419 9.663 -1.137 1.00 87.81 160 GLU A N 1
ATOM 1268 C CA . GLU A 1 160 ? -10.813 9.608 -2.545 1.00 87.81 160 GLU A CA 1
ATOM 1269 C C . GLU A 1 160 ? -11.377 10.951 -3.024 1.00 87.81 160 GLU A C 1
ATOM 1271 O O . GLU A 1 160 ? -11.039 11.420 -4.111 1.00 87.81 160 GLU A O 1
ATOM 1276 N N . ALA A 1 161 ? -12.163 11.626 -2.180 1.00 87.75 161 ALA A N 1
ATOM 1277 C CA . ALA A 1 161 ? -12.610 12.987 -2.449 1.00 87.75 161 ALA A CA 1
ATOM 1278 C C . ALA A 1 161 ? -11.421 13.958 -2.524 1.00 87.75 161 ALA A C 1
ATOM 1280 O O . ALA A 1 161 ? -11.316 14.735 -3.473 1.00 87.75 161 ALA A O 1
ATOM 1281 N N . GLY A 1 162 ? -10.492 13.882 -1.564 1.00 86.38 162 GLY A N 1
ATOM 1282 C CA . GLY A 1 162 ? -9.298 14.728 -1.515 1.00 86.38 162 GLY A CA 1
ATOM 1283 C C . GLY A 1 162 ? -8.381 14.574 -2.731 1.00 86.38 162 GLY A C 1
ATOM 1284 O O . GLY A 1 162 ? -7.853 15.570 -3.217 1.00 86.38 162 GLY A O 1
ATOM 1285 N N . ALA A 1 163 ? -8.231 13.355 -3.258 1.00 84.50 163 ALA A N 1
ATOM 1286 C CA . ALA A 1 163 ? -7.382 13.065 -4.416 1.00 84.50 163 ALA A CA 1
ATOM 1287 C C . ALA A 1 163 ? -7.909 13.656 -5.738 1.00 84.50 163 ALA A C 1
ATOM 1289 O O . ALA A 1 163 ? -7.137 13.850 -6.673 1.00 84.50 163 ALA A O 1
ATOM 1290 N N . ARG A 1 164 ? -9.212 13.952 -5.825 1.00 86.94 164 ARG A N 1
ATOM 1291 C CA . ARG A 1 164 ? -9.865 14.491 -7.034 1.00 86.94 164 ARG A CA 1
ATOM 1292 C C . ARG A 1 164 ? -9.955 16.013 -7.053 1.00 86.94 164 ARG A C 1
ATOM 1294 O O . ARG A 1 164 ? -10.394 16.592 -8.044 1.00 86.94 164 ARG A O 1
ATOM 1301 N N . LEU A 1 165 ? -9.575 16.660 -5.959 1.00 89.25 165 LEU A N 1
ATOM 1302 C CA . LEU A 1 165 ? -9.658 18.103 -5.802 1.00 89.25 165 LEU A CA 1
ATOM 1303 C C . LEU A 1 165 ? -8.304 18.763 -6.089 1.00 89.25 165 LEU A C 1
ATOM 1305 O O . LEU A 1 165 ? -7.260 18.154 -5.854 1.00 89.25 165 LEU A O 1
ATOM 1309 N N . PRO A 1 166 ? -8.290 20.033 -6.538 1.00 87.94 166 PRO A N 1
ATOM 1310 C CA . PRO A 1 166 ? -7.057 20.810 -6.625 1.00 87.94 166 PRO A CA 1
ATOM 1311 C C . PRO A 1 166 ? -6.316 20.814 -5.283 1.00 87.94 166 PRO A C 1
ATOM 1313 O O . PRO A 1 166 ? -6.960 20.893 -4.237 1.00 87.94 166 PRO A O 1
ATOM 1316 N N . GLN A 1 167 ? -4.978 20.786 -5.296 1.00 83.50 167 GLN A N 1
ATOM 1317 C CA . GLN A 1 167 ? -4.160 20.612 -4.081 1.00 83.50 167 GLN A CA 1
ATOM 1318 C C . GLN A 1 167 ? -4.528 21.574 -2.932 1.00 83.50 167 GLN A C 1
ATOM 1320 O O . GLN A 1 167 ? -4.605 21.150 -1.779 1.00 83.50 167 GLN A O 1
ATOM 1325 N N . SER A 1 168 ? -4.829 22.841 -3.239 1.00 83.25 168 SER A N 1
ATOM 1326 C CA . SER A 1 168 ? -5.244 23.856 -2.255 1.00 83.25 168 SER A CA 1
ATOM 1327 C C . SER A 1 168 ? -6.563 23.522 -1.544 1.00 83.25 168 SER A C 1
ATOM 1329 O O . SER A 1 168 ? -6.730 23.797 -0.354 1.00 83.25 168 SER A O 1
ATOM 1331 N N . ILE A 1 169 ? -7.501 22.895 -2.254 1.00 85.81 169 ILE A N 1
ATOM 1332 C CA . ILE A 1 169 ? -8.802 22.484 -1.719 1.00 85.81 169 ILE A CA 1
ATOM 1333 C C . ILE A 1 169 ? -8.691 21.101 -1.065 1.00 85.81 169 ILE A C 1
ATOM 1335 O O . ILE A 1 169 ? -9.249 20.891 0.011 1.00 85.81 169 ILE A O 1
ATOM 1339 N N . GLY A 1 170 ? -7.931 20.181 -1.666 1.00 84.50 170 GLY A N 1
ATOM 1340 C CA . GLY A 1 170 ? -7.731 18.821 -1.164 1.00 84.50 170 GLY A CA 1
ATOM 1341 C C . GLY A 1 170 ? -7.119 18.790 0.238 1.00 84.50 170 GLY A C 1
ATOM 1342 O O . GLY A 1 170 ? -7.613 18.067 1.102 1.00 84.50 170 GLY A O 1
ATOM 1343 N N . GLN A 1 171 ? -6.116 19.636 0.512 1.00 84.62 171 GLN A N 1
ATOM 1344 C CA . GLN A 1 171 ? -5.543 19.765 1.859 1.00 84.62 171 GLN A CA 1
ATOM 1345 C C . GLN A 1 171 ? -6.578 20.278 2.872 1.00 84.62 171 GLN A C 1
ATOM 1347 O O . GLN A 1 171 ? -6.682 19.746 3.977 1.00 84.62 171 GLN A O 1
ATOM 1352 N N . THR A 1 172 ? -7.371 21.280 2.483 1.00 86.62 172 THR A N 1
ATOM 1353 C CA . THR A 1 172 ? -8.414 21.859 3.340 1.00 86.62 172 THR A CA 1
ATOM 1354 C C . THR A 1 172 ? -9.490 20.826 3.668 1.00 86.62 172 THR A C 1
ATOM 1356 O O . THR A 1 172 ? -9.838 20.658 4.834 1.00 86.62 172 THR A O 1
ATOM 1359 N N . ILE A 1 173 ? -9.970 20.077 2.671 1.00 87.06 173 ILE A N 1
ATOM 1360 C CA . ILE A 1 173 ? -10.939 18.994 2.876 1.00 87.06 173 ILE A CA 1
ATOM 1361 C C . ILE A 1 173 ? -10.350 17.871 3.724 1.00 87.06 173 ILE A C 1
ATOM 1363 O O . ILE A 1 173 ? -11.045 17.375 4.600 1.00 87.06 173 ILE A O 1
ATOM 1367 N N . GLY A 1 174 ? -9.077 17.514 3.549 1.00 85.06 174 GLY A N 1
ATOM 1368 C CA . GLY A 1 174 ? -8.417 16.529 4.407 1.00 85.06 174 GLY A CA 1
ATOM 1369 C C . GLY A 1 174 ? -8.407 16.940 5.884 1.00 85.06 174 GLY A C 1
ATOM 1370 O O . GLY A 1 174 ? -8.770 16.138 6.743 1.00 85.06 174 GLY A O 1
ATOM 1371 N N . ILE A 1 175 ? -8.052 18.196 6.182 1.00 86.56 175 ILE A N 1
ATOM 1372 C CA . ILE A 1 175 ? -8.014 18.722 7.558 1.00 86.56 175 ILE A CA 1
ATOM 1373 C C . ILE A 1 175 ? -9.426 18.822 8.138 1.00 86.56 175 ILE A C 1
ATOM 1375 O O . ILE A 1 175 ? -9.704 18.280 9.207 1.00 86.56 175 ILE A O 1
ATOM 1379 N N . VAL A 1 176 ? -10.320 19.512 7.429 1.00 85.25 176 VAL A N 1
ATOM 1380 C CA . VAL A 1 176 ? -11.686 19.780 7.888 1.00 85.25 176 VAL A CA 1
ATOM 1381 C C . VAL A 1 176 ? -12.478 18.481 7.977 1.00 85.25 176 VAL A C 1
ATOM 1383 O O . VAL A 1 176 ? -13.102 18.215 8.995 1.00 85.25 176 VAL A O 1
ATOM 1386 N N . GLY A 1 177 ? -12.412 17.637 6.953 1.00 86.69 177 GLY A N 1
ATOM 1387 C CA . GLY A 1 177 ? -13.102 16.356 6.924 1.00 86.69 177 GLY A CA 1
ATOM 1388 C C . GLY A 1 177 ? -12.563 15.382 7.964 1.00 86.69 177 GLY A C 1
ATOM 1389 O O . GLY A 1 177 ? -13.359 14.786 8.674 1.00 86.69 177 GLY A O 1
ATOM 1390 N N . GLY A 1 178 ? -11.243 15.268 8.139 1.00 86.62 178 GLY A N 1
ATOM 1391 C CA . GLY A 1 178 ? -10.666 14.385 9.157 1.00 86.62 178 GLY A CA 1
ATOM 1392 C C . GLY A 1 178 ? -11.048 14.803 10.579 1.00 86.62 178 GLY A C 1
ATOM 1393 O O . GLY A 1 178 ? -11.461 13.963 11.379 1.00 86.62 178 GLY A O 1
ATOM 1394 N N . LEU A 1 179 ? -10.971 16.107 10.877 1.00 88.12 179 LEU A N 1
ATOM 1395 C CA . LEU A 1 179 ? -11.351 16.652 12.180 1.00 88.12 179 LEU A CA 1
ATOM 1396 C C . LEU A 1 179 ? -12.856 16.521 12.428 1.00 88.12 179 LEU A C 1
ATOM 1398 O O . LEU A 1 179 ? -13.240 16.016 13.476 1.00 88.12 179 LEU A O 1
ATOM 1402 N N . ILE A 1 180 ? -13.699 16.938 11.477 1.00 87.88 180 ILE A N 1
ATOM 1403 C CA . ILE A 1 180 ? -15.160 16.889 11.625 1.00 87.88 180 ILE A CA 1
ATOM 1404 C C . ILE A 1 180 ? -15.641 15.445 11.720 1.00 87.88 180 ILE A C 1
ATOM 1406 O O . ILE A 1 180 ? -16.438 15.152 12.602 1.00 87.88 180 ILE A O 1
ATOM 1410 N N . ILE A 1 181 ? -15.161 14.535 10.865 1.00 89.62 181 ILE A N 1
ATOM 1411 C CA . ILE A 1 181 ? -15.557 13.121 10.918 1.00 89.62 181 ILE A CA 1
ATOM 1412 C C . ILE A 1 181 ? -15.158 12.525 12.267 1.00 89.62 181 ILE A C 1
ATOM 1414 O O . ILE A 1 181 ? -16.000 11.926 12.926 1.00 89.62 181 ILE A O 1
ATOM 1418 N N . GLY A 1 182 ? -13.911 12.715 12.709 1.00 89.19 182 GLY A N 1
ATOM 1419 C CA . GLY A 1 182 ? -13.444 12.160 13.980 1.00 89.19 182 GLY A CA 1
ATOM 1420 C C . GLY A 1 182 ? -14.196 12.722 15.187 1.00 89.19 182 GLY A C 1
ATOM 1421 O O . GLY A 1 182 ? -14.722 11.970 16.003 1.00 89.19 182 GLY A O 1
ATOM 1422 N N . ASP A 1 183 ? -14.279 14.045 15.291 1.00 91.44 183 ASP A N 1
ATOM 1423 C CA . ASP A 1 183 ? -14.895 14.732 16.424 1.00 91.44 183 ASP A CA 1
ATOM 1424 C C . ASP A 1 183 ? -16.420 14.543 16.470 1.00 91.44 183 ASP A C 1
ATOM 1426 O O . ASP A 1 183 ? -16.971 14.222 17.525 1.00 91.44 183 ASP A O 1
ATOM 1430 N N . ALA A 1 184 ? -17.112 14.665 15.333 1.00 90.31 184 ALA A N 1
ATOM 1431 C CA . ALA A 1 184 ? -18.553 14.447 15.278 1.00 90.31 184 ALA A CA 1
ATOM 1432 C C . ALA A 1 184 ? -18.909 12.979 15.534 1.00 90.31 184 ALA A C 1
ATOM 1434 O O . ALA A 1 184 ? -19.874 12.720 16.251 1.00 90.31 184 ALA A O 1
ATOM 1435 N N . ALA A 1 185 ? -18.131 12.020 15.014 1.00 90.50 185 ALA A N 1
ATOM 1436 C CA . ALA A 1 185 ? -18.390 10.601 15.254 1.00 90.50 185 ALA A CA 1
ATOM 1437 C C . ALA A 1 185 ? -18.230 10.230 16.737 1.00 90.50 185 ALA A C 1
ATOM 1439 O O . ALA A 1 185 ? -19.011 9.425 17.247 1.00 90.50 185 ALA A O 1
ATOM 1440 N N . VAL A 1 186 ? -17.277 10.853 17.443 1.00 91.31 186 VAL A N 1
ATOM 1441 C CA . VAL A 1 186 ? -17.115 10.687 18.895 1.00 91.31 186 VAL A CA 1
ATOM 1442 C C . VAL A 1 186 ? -18.268 11.331 19.660 1.00 91.31 186 VAL A C 1
ATOM 1444 O O . VAL A 1 186 ? -18.886 10.672 20.489 1.00 91.31 186 VAL A O 1
ATOM 1447 N N . ARG A 1 187 ? -18.618 12.594 19.376 1.00 91.00 187 ARG A N 1
ATOM 1448 C CA . ARG A 1 187 ? -19.714 13.286 20.088 1.00 91.00 187 ARG A CA 1
ATOM 1449 C C . ARG A 1 187 ? -21.081 12.654 19.851 1.00 91.00 187 ARG A C 1
ATOM 1451 O O . ARG A 1 187 ? -21.934 12.700 20.731 1.00 91.00 187 ARG A O 1
ATOM 1458 N N . ALA A 1 188 ? -21.292 12.082 18.670 1.00 89.19 188 ALA A N 1
ATOM 1459 C CA . ALA A 1 188 ? -22.511 11.361 18.328 1.00 89.19 188 ALA A CA 1
ATOM 1460 C C . ALA A 1 188 ? -22.541 9.927 18.890 1.00 89.19 188 ALA A C 1
ATOM 1462 O O . ALA A 1 188 ? -23.499 9.206 18.622 1.00 89.19 188 ALA A O 1
ATOM 1463 N N . ASN A 1 189 ? -21.510 9.497 19.633 1.00 88.56 189 ASN A N 1
ATOM 1464 C CA . ASN A 1 189 ? -21.332 8.124 20.116 1.00 88.56 189 ASN A CA 1
ATOM 1465 C C . ASN A 1 189 ? -21.432 7.066 19.002 1.00 88.56 189 ASN A C 1
ATOM 1467 O O . ASN A 1 189 ? -21.821 5.926 19.240 1.00 88.56 189 ASN A O 1
ATOM 1471 N N . VAL A 1 190 ? -21.073 7.431 17.768 1.00 89.56 190 VAL A N 1
ATOM 1472 C CA . VAL A 1 190 ? -21.006 6.491 16.639 1.00 89.56 190 VAL A CA 1
ATOM 1473 C C . VAL A 1 190 ? -19.748 5.631 16.749 1.00 89.56 190 VAL A C 1
ATOM 1475 O O . VAL A 1 190 ? -19.767 4.456 16.393 1.00 89.56 190 VAL A O 1
ATOM 1478 N N . THR A 1 191 ? -18.663 6.205 17.266 1.00 91.62 191 THR A N 1
ATOM 1479 C CA . THR A 1 191 ? -17.383 5.527 17.482 1.00 91.62 191 THR A CA 1
ATOM 1480 C C . THR A 1 191 ? -16.753 5.995 18.787 1.00 91.62 191 THR A C 1
ATOM 1482 O O . THR A 1 191 ? -16.974 7.122 19.229 1.00 91.62 191 THR A O 1
ATOM 1485 N N . SER A 1 192 ? -15.902 5.163 19.380 1.00 91.25 192 SER A N 1
ATOM 1486 C CA . SER A 1 192 ? -15.105 5.570 20.541 1.00 91.25 192 SER A CA 1
ATOM 1487 C C . SER A 1 192 ? -13.894 6.447 20.174 1.00 91.25 192 SER A C 1
ATOM 1489 O O . SER A 1 192 ? -13.332 6.302 19.081 1.00 91.25 192 SER A O 1
ATOM 1491 N N . PRO A 1 193 ? -13.416 7.316 21.092 1.00 90.00 193 PRO A N 1
ATOM 1492 C CA . PRO A 1 193 ? -12.206 8.117 20.884 1.00 90.00 193 PRO A CA 1
ATOM 1493 C C . PRO A 1 193 ? -10.973 7.274 20.544 1.00 90.00 193 PRO A C 1
ATOM 1495 O O . PRO A 1 193 ? -10.188 7.639 19.670 1.00 90.00 193 PRO A O 1
ATOM 1498 N N . LEU A 1 194 ? -10.818 6.118 21.201 1.00 88.38 194 LEU A N 1
ATOM 1499 C CA . LEU A 1 194 ? -9.727 5.187 20.920 1.00 88.38 194 LEU A CA 1
ATOM 1500 C C . LEU A 1 194 ? -9.762 4.726 19.460 1.00 88.38 194 LEU A C 1
ATOM 1502 O O . LEU A 1 194 ? -8.728 4.712 18.796 1.00 88.38 194 LEU A O 1
ATOM 1506 N N . MET A 1 195 ? -10.947 4.378 18.954 1.00 90.81 195 MET A N 1
ATOM 1507 C CA . MET A 1 195 ? -11.101 3.928 17.576 1.00 90.81 195 MET A CA 1
ATOM 1508 C C . MET A 1 195 ? -10.698 5.002 16.568 1.00 90.81 195 MET A C 1
ATOM 1510 O O . MET A 1 195 ? -9.988 4.691 15.611 1.00 90.81 195 MET A O 1
ATOM 1514 N N . VAL A 1 196 ? -11.051 6.268 16.813 1.00 91.44 196 VAL A N 1
ATOM 1515 C CA . VAL A 1 196 ? -10.607 7.385 15.962 1.00 91.44 196 VAL A CA 1
ATOM 1516 C C . VAL A 1 196 ? -9.085 7.487 15.933 1.00 91.44 196 VAL A C 1
ATOM 1518 O O . VAL A 1 196 ? -8.507 7.627 14.858 1.00 91.44 196 VAL A O 1
ATOM 1521 N N . VAL A 1 197 ? -8.419 7.360 17.086 1.00 91.00 197 VAL A N 1
ATOM 1522 C CA . VAL A 1 197 ? -6.949 7.394 17.165 1.00 91.00 197 VAL A CA 1
ATOM 1523 C C . VAL A 1 197 ? -6.321 6.242 16.377 1.00 91.00 197 VAL A C 1
ATOM 1525 O O . VAL A 1 197 ? -5.374 6.465 15.623 1.00 91.00 197 VAL A O 1
ATOM 1528 N N . MET A 1 198 ? -6.850 5.022 16.503 1.00 92.44 198 MET A N 1
ATOM 1529 C CA . MET A 1 198 ? -6.309 3.856 15.795 1.00 92.44 198 MET A CA 1
ATOM 1530 C C . MET A 1 198 ? -6.482 3.960 14.274 1.00 92.44 198 MET A C 1
ATOM 1532 O O . MET A 1 198 ? -5.558 3.637 13.523 1.00 92.44 198 MET A O 1
ATOM 1536 N N . VAL A 1 199 ? -7.631 4.450 13.803 1.00 91.94 199 VAL A N 1
ATOM 1537 C CA . VAL A 1 199 ? -7.873 4.667 12.367 1.00 91.94 199 VAL A CA 1
ATOM 1538 C C . VAL A 1 199 ? -7.015 5.819 11.842 1.00 91.94 199 VAL A C 1
ATOM 1540 O O . VAL A 1 199 ? -6.394 5.686 10.790 1.00 91.94 199 VAL A O 1
ATOM 1543 N N . ALA A 1 200 ? -6.869 6.910 12.601 1.00 90.69 200 ALA A N 1
ATOM 1544 C CA . ALA A 1 200 ? -5.974 8.010 12.243 1.00 90.69 200 ALA A CA 1
ATOM 1545 C C . ALA A 1 200 ? -4.512 7.546 12.129 1.00 90.69 200 ALA A C 1
ATOM 1547 O O . ALA A 1 200 ? -3.834 7.886 11.159 1.00 90.69 200 ALA A O 1
ATOM 1548 N N . LEU A 1 201 ? -4.035 6.714 13.064 1.00 93.62 201 LEU A N 1
ATOM 1549 C CA . LEU A 1 201 ? -2.706 6.100 12.989 1.00 93.62 201 LEU A CA 1
ATOM 1550 C C . LEU A 1 201 ? -2.550 5.260 11.715 1.00 93.62 201 LEU A C 1
ATOM 1552 O O . LEU A 1 201 ? -1.544 5.378 11.019 1.00 93.62 201 LEU A O 1
ATOM 1556 N N . THR A 1 202 ? -3.554 4.446 11.388 1.00 93.12 202 THR A N 1
ATOM 1557 C CA . THR A 1 202 ? -3.562 3.598 10.186 1.00 93.12 202 THR A CA 1
ATOM 1558 C C . THR A 1 202 ? -3.541 4.441 8.903 1.00 93.12 202 THR A C 1
ATOM 1560 O O . THR A 1 202 ? -2.784 4.148 7.972 1.00 93.12 202 THR A O 1
ATOM 1563 N N . ALA A 1 203 ? -4.309 5.533 8.864 1.00 90.06 203 ALA A N 1
ATOM 1564 C CA . ALA A 1 203 ? -4.339 6.476 7.750 1.00 90.06 203 ALA A CA 1
ATOM 1565 C C . ALA A 1 203 ? -2.987 7.184 7.561 1.00 90.06 203 ALA A C 1
ATOM 1567 O O . ALA A 1 203 ? -2.467 7.226 6.443 1.00 90.06 203 ALA A O 1
ATOM 1568 N N . VAL A 1 204 ? -2.378 7.675 8.648 1.00 90.81 204 VAL A N 1
ATOM 1569 C CA . VAL A 1 204 ? -1.045 8.304 8.635 1.00 90.81 204 VAL A CA 1
ATOM 1570 C C . VAL A 1 204 ? 0.025 7.313 8.188 1.00 90.81 204 VAL A C 1
ATOM 1572 O O . VAL A 1 204 ? 0.829 7.630 7.311 1.00 90.81 204 VAL A O 1
ATOM 1575 N N . ALA A 1 205 ? 0.002 6.091 8.718 1.00 93.50 205 ALA A N 1
ATOM 1576 C CA . ALA A 1 205 ? 0.926 5.036 8.324 1.00 93.50 205 ALA A CA 1
ATOM 1577 C C . ALA A 1 205 ? 0.812 4.713 6.822 1.00 93.50 205 ALA A C 1
ATOM 1579 O O . ALA A 1 205 ? 1.817 4.522 6.140 1.00 93.50 205 ALA A O 1
ATOM 1580 N N . SER A 1 206 ? -0.402 4.751 6.267 1.00 90.38 206 SER A N 1
ATOM 1581 C CA . SER A 1 206 ? -0.610 4.544 4.835 1.00 90.38 206 SER A CA 1
ATOM 1582 C C . SER A 1 206 ? 0.007 5.641 3.955 1.00 90.38 206 SER A C 1
ATOM 1584 O O . SER A 1 206 ? 0.371 5.344 2.820 1.00 90.38 206 SER A O 1
ATOM 1586 N N . PHE A 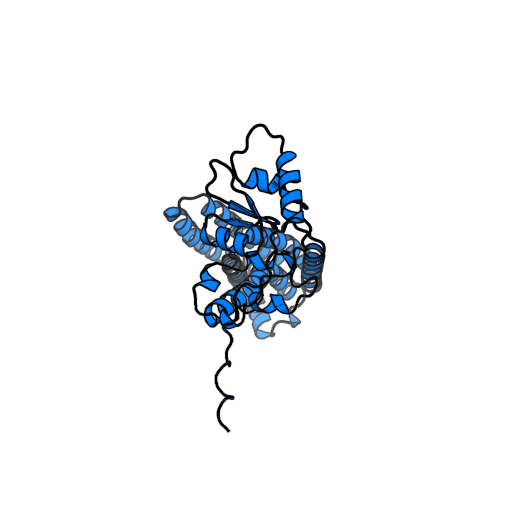1 207 ? 0.144 6.882 4.435 1.00 87.19 207 PHE A N 1
ATOM 1587 C CA . PHE A 1 207 ? 0.818 7.955 3.686 1.00 87.19 207 PHE A CA 1
ATOM 1588 C C . PHE A 1 207 ? 2.343 7.816 3.657 1.00 87.19 207 PHE A C 1
ATOM 1590 O O . PHE A 1 207 ? 2.991 8.419 2.808 1.00 87.19 207 PHE A O 1
ATOM 1597 N N . ALA A 1 208 ? 2.930 7.016 4.550 1.00 90.31 208 ALA A N 1
ATOM 1598 C CA . ALA A 1 208 ? 4.368 6.768 4.531 1.00 90.31 208 ALA A CA 1
ATOM 1599 C C . ALA A 1 208 ? 4.801 5.870 3.354 1.00 90.31 208 ALA A C 1
ATOM 1601 O O . ALA A 1 208 ? 5.990 5.805 3.045 1.00 90.31 208 ALA A O 1
ATOM 1602 N N . ILE A 1 209 ? 3.867 5.167 2.700 1.00 91.31 209 ILE A N 1
ATOM 1603 C CA . ILE A 1 209 ? 4.157 4.280 1.567 1.00 91.31 209 ILE A CA 1
ATOM 1604 C C . ILE A 1 209 ? 4.465 5.138 0.321 1.00 91.31 209 ILE A C 1
ATOM 1606 O O . ILE A 1 209 ? 3.575 5.853 -0.137 1.00 91.31 209 ILE A O 1
ATOM 1610 N N . PRO A 1 210 ? 5.679 5.066 -0.266 1.00 86.81 210 PRO A N 1
ATOM 1611 C CA . PRO A 1 210 ? 6.083 5.967 -1.355 1.00 86.81 210 PRO A CA 1
ATOM 1612 C C . PRO A 1 210 ? 5.331 5.739 -2.665 1.00 86.81 210 PRO A C 1
ATOM 1614 O O . PRO A 1 210 ? 5.118 6.667 -3.438 1.00 86.81 210 PRO A O 1
ATOM 1617 N N . SER A 1 211 ? 4.967 4.488 -2.948 1.00 90.25 211 SER A N 1
ATOM 1618 C CA . SER A 1 211 ? 4.218 4.143 -4.151 1.00 90.25 211 SER A CA 1
ATOM 1619 C C . SER A 1 211 ? 2.720 4.235 -3.899 1.00 90.25 211 SER A C 1
ATOM 1621 O O . SER A 1 211 ? 2.173 3.505 -3.071 1.00 90.25 211 SER A O 1
ATOM 1623 N N . TYR A 1 212 ? 2.049 5.079 -4.683 1.00 88.38 212 TYR A N 1
ATOM 1624 C CA . TYR A 1 212 ? 0.597 5.212 -4.641 1.00 88.38 212 TYR A CA 1
ATOM 1625 C C . TYR A 1 212 ? -0.119 3.893 -4.979 1.00 88.38 212 TYR A C 1
ATOM 1627 O O . TYR A 1 212 ? -1.003 3.478 -4.228 1.00 88.38 212 TYR A O 1
ATOM 1635 N N . SER A 1 213 ? 0.309 3.187 -6.035 1.00 90.19 213 SER A N 1
ATOM 1636 C CA . SER A 1 213 ? -0.273 1.899 -6.448 1.00 90.19 213 SER A CA 1
ATOM 1637 C C . SER A 1 213 ? -0.142 0.829 -5.360 1.00 90.19 213 SER A C 1
ATOM 1639 O O . SER A 1 213 ? -1.119 0.159 -5.030 1.00 90.19 213 SER A O 1
ATOM 1641 N N . LEU A 1 214 ? 1.029 0.719 -4.715 1.00 93.19 214 LEU A N 1
ATOM 1642 C CA . LEU A 1 214 ? 1.201 -0.202 -3.584 1.00 93.19 214 LEU A CA 1
ATOM 1643 C C . LEU A 1 214 ? 0.334 0.213 -2.383 1.00 93.19 214 LEU A C 1
ATOM 1645 O O . LEU A 1 214 ? -0.247 -0.635 -1.705 1.00 93.19 214 LEU A O 1
ATOM 1649 N N . GLY A 1 215 ? 0.219 1.520 -2.133 1.00 92.25 215 GLY A N 1
ATOM 1650 C CA . GLY A 1 215 ? -0.658 2.068 -1.102 1.00 92.25 215 GLY A CA 1
ATOM 1651 C C . GLY A 1 215 ? -2.129 1.700 -1.312 1.00 92.25 215 GLY A C 1
ATOM 1652 O O . GLY A 1 215 ? -2.813 1.384 -0.341 1.00 92.25 215 GLY A O 1
ATOM 1653 N N . ILE A 1 216 ? -2.625 1.693 -2.556 1.00 91.25 216 ILE A N 1
ATOM 1654 C CA . ILE A 1 216 ? -3.968 1.180 -2.884 1.00 91.25 216 ILE A CA 1
ATOM 1655 C C . ILE A 1 216 ? -4.070 -0.313 -2.563 1.00 91.25 216 ILE A C 1
ATOM 1657 O O . ILE A 1 216 ? -5.005 -0.712 -1.871 1.00 91.25 216 ILE A O 1
ATOM 1661 N N . GLY A 1 217 ? -3.097 -1.124 -2.987 1.00 93.56 217 GLY A N 1
ATOM 1662 C CA . GLY A 1 217 ? -3.087 -2.563 -2.710 1.00 93.56 217 GLY A CA 1
ATOM 1663 C C . GLY A 1 217 ? -3.208 -2.886 -1.218 1.00 93.56 217 GLY A C 1
ATOM 1664 O O . GLY A 1 217 ? -4.054 -3.680 -0.804 1.00 93.56 217 GLY A O 1
ATOM 1665 N N . PHE A 1 218 ? -2.434 -2.201 -0.372 1.00 94.62 218 PHE A N 1
ATOM 1666 C CA . PHE A 1 218 ? -2.524 -2.368 1.081 1.00 94.62 218 PHE A CA 1
ATOM 1667 C C . PHE A 1 218 ? -3.845 -1.883 1.680 1.00 94.62 218 PHE A C 1
ATOM 1669 O O . PHE A 1 218 ? -4.358 -2.515 2.605 1.00 94.62 218 PHE A O 1
ATOM 1676 N N . ARG A 1 219 ? -4.438 -0.812 1.141 1.00 92.25 219 ARG A N 1
ATOM 1677 C CA . ARG A 1 219 ? -5.788 -0.385 1.534 1.00 92.25 219 ARG A CA 1
ATOM 1678 C C . ARG A 1 219 ? -6.834 -1.444 1.206 1.00 92.25 219 ARG A C 1
ATOM 1680 O O . ARG A 1 219 ? -7.676 -1.742 2.045 1.00 92.25 219 ARG A O 1
ATOM 1687 N N . MET A 1 220 ? -6.753 -2.058 0.027 1.00 93.25 220 MET A N 1
ATOM 1688 C CA . MET A 1 220 ? -7.659 -3.142 -0.354 1.00 93.25 220 MET A CA 1
ATOM 1689 C C . MET A 1 220 ? -7.513 -4.350 0.576 1.00 93.25 220 MET A C 1
ATOM 1691 O O . MET A 1 220 ? -8.520 -4.908 0.997 1.00 93.25 220 MET A O 1
ATOM 1695 N N . LEU A 1 221 ? -6.284 -4.718 0.960 1.00 95.56 221 LEU A N 1
ATOM 1696 C CA . LEU A 1 221 ? -6.003 -5.841 1.869 1.00 95.56 221 LEU A CA 1
ATOM 1697 C C . LEU A 1 221 ? -6.426 -5.597 3.329 1.00 95.56 221 LEU A C 1
ATOM 1699 O O . LEU A 1 221 ? -6.601 -6.555 4.094 1.00 95.56 221 LEU A O 1
ATOM 1703 N N . ARG A 1 222 ? -6.633 -4.335 3.718 1.00 94.25 222 ARG A N 1
ATOM 1704 C CA . ARG A 1 222 ? -7.102 -3.953 5.056 1.00 94.25 222 ARG A CA 1
ATOM 1705 C C . ARG A 1 222 ? -8.485 -4.528 5.360 1.00 94.25 222 ARG A C 1
ATOM 1707 O O . ARG A 1 222 ? -8.676 -5.117 6.421 1.00 94.25 222 ARG A O 1
ATOM 1714 N N . PHE A 1 223 ? -9.438 -4.421 4.432 1.00 95.06 223 PHE A N 1
ATOM 1715 C CA . PHE A 1 223 ? -10.813 -4.882 4.660 1.00 95.06 223 PHE A CA 1
ATOM 1716 C C . PHE A 1 223 ? -10.912 -6.407 4.846 1.00 95.06 223 PHE A C 1
ATOM 1718 O O . PHE A 1 223 ? -11.466 -6.828 5.863 1.00 95.06 223 PHE A O 1
ATOM 1725 N N . PRO A 1 224 ? -10.323 -7.262 3.982 1.00 96.19 224 PRO A N 1
ATOM 1726 C CA . PRO A 1 224 ? -10.233 -8.701 4.234 1.00 96.19 224 PRO A CA 1
ATOM 1727 C C . PRO A 1 224 ? -9.577 -9.037 5.576 1.00 96.19 224 PRO A C 1
ATOM 1729 O O . PRO A 1 224 ? -10.034 -9.941 6.271 1.00 96.19 224 PRO A O 1
ATOM 1732 N N . THR A 1 225 ? -8.545 -8.286 5.978 1.00 97.12 225 THR A N 1
ATOM 1733 C CA . THR A 1 225 ? -7.893 -8.469 7.284 1.00 97.12 225 THR A CA 1
ATOM 1734 C C . THR A 1 225 ? -8.850 -8.169 8.441 1.00 97.12 225 THR A C 1
ATOM 1736 O O . THR A 1 225 ? -8.898 -8.941 9.398 1.00 97.12 225 THR A O 1
ATOM 1739 N N . ILE A 1 226 ? -9.663 -7.111 8.344 1.00 96.94 226 ILE A N 1
ATOM 1740 C CA . ILE A 1 226 ? -10.715 -6.802 9.326 1.00 96.94 226 ILE A CA 1
ATOM 1741 C C . ILE A 1 226 ? -11.755 -7.926 9.379 1.00 96.94 226 ILE A C 1
ATOM 1743 O O . ILE A 1 226 ? -12.103 -8.364 10.471 1.00 96.94 226 ILE A O 1
ATOM 1747 N N . PHE A 1 227 ? -12.223 -8.436 8.236 1.00 97.12 227 PHE A N 1
ATOM 1748 C CA . PHE A 1 227 ? -13.216 -9.519 8.201 1.00 97.12 227 PHE A CA 1
ATOM 1749 C C . PHE A 1 227 ? -12.689 -10.831 8.797 1.00 97.12 227 PHE A C 1
ATOM 1751 O O . PHE A 1 227 ? -13.387 -11.491 9.572 1.00 97.12 227 PHE A O 1
ATOM 1758 N N . LEU A 1 228 ? -11.442 -11.197 8.492 1.00 97.06 228 LEU A N 1
ATOM 1759 C CA . LEU A 1 228 ? -10.801 -12.374 9.078 1.00 97.06 228 LEU A CA 1
ATOM 1760 C C . LEU A 1 228 ? -10.603 -12.202 10.587 1.00 97.06 228 LEU A C 1
ATOM 1762 O O . LEU A 1 228 ? -10.908 -13.121 11.346 1.00 97.06 228 LEU A O 1
ATOM 1766 N N . ALA A 1 229 ? -10.171 -11.023 11.039 1.00 96.81 229 ALA A N 1
ATOM 1767 C CA . ALA A 1 229 ? -10.054 -10.709 12.462 1.00 96.81 229 ALA A CA 1
ATOM 1768 C C . ALA A 1 229 ? -11.411 -10.704 13.179 1.00 96.81 229 ALA A C 1
ATOM 1770 O O . ALA A 1 229 ? -11.522 -11.162 14.313 1.00 96.81 229 ALA A O 1
ATOM 1771 N N . ALA A 1 230 ? -12.459 -10.230 12.509 1.00 96.00 230 ALA A N 1
ATOM 1772 C CA . ALA A 1 230 ? -13.820 -10.240 13.021 1.00 96.00 230 ALA A CA 1
ATOM 1773 C C . ALA A 1 230 ? -14.392 -11.656 13.141 1.00 96.00 230 ALA A C 1
ATOM 1775 O O . ALA A 1 230 ? -15.292 -11.850 13.943 1.00 96.00 230 ALA A O 1
ATOM 1776 N N . THR A 1 231 ? -13.887 -12.633 12.385 1.00 95.69 231 THR A N 1
ATOM 1777 C CA . THR A 1 231 ? -14.373 -14.025 12.424 1.00 95.69 231 THR A CA 1
ATOM 1778 C C . THR A 1 231 ? -13.534 -14.903 13.354 1.00 95.69 231 THR A C 1
ATOM 1780 O O . THR A 1 231 ? -14.072 -15.725 14.088 1.00 95.69 231 THR A O 1
ATOM 1783 N N . PHE A 1 232 ? -12.210 -14.725 13.344 1.00 95.38 232 PHE A N 1
ATOM 1784 C CA . PHE A 1 232 ? -11.258 -15.618 14.014 1.00 95.38 232 PHE A CA 1
ATOM 1785 C C . PHE A 1 232 ? -10.385 -14.920 15.074 1.00 95.38 232 PHE A C 1
ATOM 1787 O O . PHE A 1 232 ? -9.445 -15.517 15.600 1.00 95.38 232 PHE A O 1
ATOM 1794 N N . GLY A 1 233 ? -10.633 -13.645 15.381 1.00 95.00 233 GLY A N 1
ATOM 1795 C CA . GLY A 1 233 ? -9.809 -12.869 16.308 1.00 95.00 233 GLY A CA 1
ATOM 1796 C C . GLY A 1 233 ? -8.358 -12.750 15.835 1.00 95.00 233 GLY A C 1
ATOM 1797 O O . GLY A 1 233 ? -8.085 -12.521 14.656 1.00 95.00 233 GLY A O 1
ATOM 1798 N N . ILE A 1 234 ? -7.400 -12.920 16.753 1.00 95.00 234 ILE A N 1
ATOM 1799 C CA . ILE A 1 234 ? -5.971 -12.759 16.439 1.00 95.00 234 ILE A CA 1
ATOM 1800 C C . ILE A 1 234 ? -5.473 -13.806 15.437 1.00 95.00 234 ILE A C 1
ATOM 1802 O O . ILE A 1 234 ? -4.623 -13.503 14.602 1.00 95.00 234 ILE A O 1
ATOM 1806 N N . TYR A 1 235 ? -6.060 -15.008 15.455 1.00 95.75 235 TYR A N 1
ATOM 1807 C CA . TYR A 1 235 ? -5.763 -16.048 14.475 1.00 95.75 235 TYR A CA 1
ATOM 1808 C C . TYR A 1 235 ? -6.115 -15.595 13.054 1.00 95.75 235 TYR A C 1
ATOM 1810 O O . TYR A 1 235 ? -5.359 -15.856 12.125 1.00 95.75 235 TYR A O 1
ATOM 1818 N N . GLY A 1 236 ? -7.206 -14.842 12.887 1.00 96.81 236 GLY A N 1
ATOM 1819 C CA . GLY A 1 236 ? -7.600 -14.280 11.594 1.00 96.81 236 GLY A CA 1
ATOM 1820 C C . GLY A 1 236 ? -6.588 -13.283 11.035 1.00 96.81 236 GLY A C 1
ATOM 1821 O O . GLY A 1 236 ? -6.319 -13.293 9.836 1.00 96.81 236 GLY A O 1
ATOM 1822 N N . VAL A 1 237 ? -5.976 -12.469 11.900 1.00 96.69 237 VAL A N 1
ATOM 1823 C CA . VAL A 1 237 ? -4.904 -11.537 11.511 1.00 96.69 237 VAL A CA 1
ATOM 1824 C C . VAL A 1 237 ? -3.646 -12.296 11.083 1.00 96.69 237 VAL A C 1
ATOM 1826 O O . VAL A 1 237 ? -3.034 -11.974 10.068 1.00 96.69 237 VAL A O 1
ATOM 1829 N N . VAL A 1 238 ? -3.263 -13.336 11.828 1.00 96.94 238 VAL A N 1
ATOM 1830 C CA . VAL A 1 238 ? -2.120 -14.187 11.459 1.00 96.94 238 VAL A CA 1
ATOM 1831 C C . VAL A 1 238 ? -2.392 -14.912 10.140 1.00 96.94 238 VAL A C 1
ATOM 1833 O O . VAL A 1 238 ? -1.519 -14.975 9.276 1.00 96.94 238 VAL A O 1
ATOM 1836 N N . LEU A 1 239 ? -3.614 -15.412 9.948 1.00 97.62 239 LEU A N 1
ATOM 1837 C CA . LEU A 1 239 ? -4.028 -16.059 8.710 1.00 97.62 239 LEU A CA 1
ATOM 1838 C C . LEU A 1 239 ? -3.977 -15.089 7.525 1.00 97.62 239 LEU A C 1
ATOM 1840 O O . LEU A 1 239 ? -3.454 -15.457 6.475 1.00 97.62 239 LEU A O 1
ATOM 1844 N N . SER A 1 240 ? -4.456 -13.849 7.683 1.00 97.50 240 SER A N 1
ATOM 1845 C CA . SER A 1 240 ? -4.373 -12.845 6.616 1.00 97.50 240 SER A CA 1
ATOM 1846 C C . SER A 1 240 ? -2.920 -12.528 6.262 1.00 97.50 240 SER A C 1
ATOM 1848 O O . SER A 1 240 ? -2.576 -12.496 5.082 1.00 97.50 240 SER A O 1
ATOM 1850 N N . PHE A 1 241 ? -2.041 -12.398 7.262 1.00 96.88 241 PHE A N 1
ATOM 1851 C CA . PHE A 1 241 ? -0.607 -12.225 7.044 1.00 96.88 241 PHE A CA 1
ATOM 1852 C C . PHE A 1 241 ? -0.008 -13.388 6.240 1.00 96.88 241 PHE A C 1
ATOM 1854 O O . PHE A 1 241 ? 0.697 -13.154 5.258 1.00 96.88 241 PHE A O 1
ATOM 1861 N N . ILE A 1 242 ? -0.314 -14.636 6.602 1.00 96.81 242 ILE A N 1
ATOM 1862 C CA . ILE A 1 242 ? 0.181 -15.821 5.888 1.00 96.81 242 ILE A CA 1
ATOM 1863 C C . ILE A 1 242 ? -0.330 -15.843 4.442 1.00 96.81 242 ILE A C 1
ATOM 1865 O O . ILE A 1 242 ? 0.470 -16.014 3.525 1.00 96.81 242 ILE A O 1
ATOM 1869 N N . LEU A 1 243 ? -1.631 -15.627 4.218 1.00 96.81 243 LEU A N 1
ATOM 1870 C CA . LEU A 1 243 ? -2.230 -15.628 2.877 1.00 96.81 243 LEU A CA 1
ATOM 1871 C C . LEU A 1 243 ? -1.617 -14.554 1.971 1.00 96.81 243 LEU A C 1
ATOM 1873 O O . LEU A 1 243 ? -1.287 -14.835 0.819 1.00 96.81 243 LEU A O 1
ATOM 1877 N N . ILE A 1 244 ? -1.407 -13.349 2.508 1.00 95.88 244 ILE A N 1
ATOM 1878 C CA . ILE A 1 244 ? -0.742 -12.258 1.790 1.00 95.88 244 ILE A CA 1
ATOM 1879 C C . ILE A 1 244 ? 0.681 -12.668 1.386 1.00 95.88 244 ILE A C 1
ATOM 1881 O O . ILE A 1 244 ? 1.070 -12.482 0.234 1.00 95.88 244 ILE A O 1
ATOM 1885 N N . ASN A 1 245 ? 1.451 -13.269 2.298 1.00 94.56 245 ASN A N 1
ATOM 1886 C CA . ASN A 1 245 ? 2.813 -13.721 1.997 1.00 94.56 245 ASN A CA 1
ATOM 1887 C C . ASN A 1 245 ? 2.847 -14.846 0.960 1.00 94.56 245 ASN A C 1
ATOM 1889 O O . ASN A 1 245 ? 3.671 -14.791 0.051 1.00 94.56 245 ASN A O 1
ATOM 1893 N N . ILE A 1 246 ? 1.949 -15.832 1.053 1.00 94.94 246 ILE A N 1
ATOM 1894 C CA . ILE A 1 246 ? 1.847 -16.911 0.060 1.00 94.94 246 ILE A CA 1
ATOM 1895 C C . ILE A 1 246 ? 1.624 -16.318 -1.334 1.00 94.94 246 ILE A C 1
ATOM 1897 O O . ILE A 1 246 ? 2.371 -16.641 -2.257 1.00 94.94 246 ILE A O 1
ATOM 1901 N N . HIS A 1 247 ? 0.664 -15.398 -1.470 1.00 95.50 247 HIS A N 1
ATOM 1902 C CA . HIS A 1 247 ? 0.385 -14.732 -2.742 1.00 95.50 247 HIS A CA 1
ATOM 1903 C C . HIS A 1 247 ? 1.618 -13.995 -3.283 1.00 95.50 247 HIS A C 1
ATOM 1905 O O . HIS A 1 247 ? 2.014 -14.210 -4.429 1.00 95.50 247 HIS A O 1
ATOM 1911 N N . MET A 1 248 ? 2.293 -13.200 -2.444 1.00 93.38 248 MET A N 1
ATOM 1912 C CA . MET A 1 248 ? 3.499 -12.462 -2.841 1.00 93.38 248 MET A CA 1
ATOM 1913 C C . MET A 1 248 ? 4.658 -13.375 -3.279 1.00 93.38 248 MET A C 1
ATOM 1915 O O . MET A 1 248 ? 5.378 -13.024 -4.212 1.00 93.38 248 MET A O 1
ATOM 1919 N N . VAL A 1 249 ? 4.845 -14.539 -2.644 1.00 93.12 249 VAL A N 1
ATOM 1920 C CA . VAL A 1 249 ? 5.886 -15.516 -3.026 1.00 93.12 249 VAL A CA 1
ATOM 1921 C C . VAL A 1 249 ? 5.581 -16.158 -4.380 1.00 93.12 249 VAL A C 1
ATOM 1923 O O . VAL A 1 249 ? 6.500 -16.425 -5.153 1.00 93.12 249 VAL A O 1
ATOM 1926 N N . THR A 1 250 ? 4.304 -16.409 -4.680 1.00 91.56 250 THR A N 1
ATOM 1927 C CA . THR A 1 250 ? 3.892 -17.011 -5.958 1.00 91.56 250 THR A CA 1
ATOM 1928 C C . THR A 1 250 ? 3.902 -16.031 -7.130 1.00 91.56 250 THR A C 1
ATOM 1930 O O . THR A 1 250 ? 3.973 -16.461 -8.282 1.00 91.56 250 THR A O 1
ATOM 1933 N N . LEU A 1 251 ? 3.852 -14.726 -6.848 1.00 93.25 251 LEU A N 1
ATOM 1934 C CA . LEU A 1 251 ? 3.772 -13.688 -7.866 1.00 93.25 251 LEU A CA 1
ATOM 1935 C C . LEU A 1 251 ? 5.091 -13.568 -8.646 1.00 93.25 251 LEU A C 1
ATOM 1937 O O . LEU A 1 251 ? 6.189 -13.523 -8.078 1.00 93.25 251 LEU A O 1
ATOM 1941 N N . LYS A 1 252 ? 4.974 -13.467 -9.970 1.00 91.25 252 LYS A N 1
ATOM 1942 C CA . LYS A 1 252 ? 6.089 -13.212 -10.883 1.00 91.25 252 LYS A CA 1
ATOM 1943 C C . LYS A 1 252 ? 5.770 -12.018 -11.764 1.00 91.25 252 LYS A C 1
ATOM 1945 O O . LYS A 1 252 ? 4.633 -11.845 -12.180 1.00 91.25 252 LYS A O 1
ATOM 1950 N N . THR A 1 253 ? 6.811 -11.267 -12.077 1.00 91.00 253 THR A N 1
ATOM 1951 C CA . THR A 1 253 ? 6.768 -10.068 -12.899 1.00 91.00 253 THR A CA 1
ATOM 1952 C C . THR A 1 253 ? 7.755 -10.246 -14.044 1.00 91.00 253 THR A C 1
ATOM 1954 O O . THR A 1 253 ? 8.966 -10.223 -13.815 1.00 91.00 253 THR A O 1
ATOM 1957 N N . PHE A 1 254 ? 7.268 -10.460 -15.270 1.00 91.12 254 PHE A N 1
ATOM 1958 C CA . PHE A 1 254 ? 8.115 -10.655 -16.462 1.00 91.12 254 PHE A CA 1
ATOM 1959 C C . PHE A 1 254 ? 9.213 -11.720 -16.254 1.00 91.12 254 PHE A C 1
ATOM 1961 O O . PHE A 1 254 ? 10.366 -11.547 -16.642 1.00 91.12 254 PHE A O 1
ATOM 1968 N N . GLY A 1 255 ? 8.859 -12.823 -15.586 1.00 86.38 255 GLY A N 1
ATOM 1969 C CA . GLY A 1 255 ? 9.769 -13.940 -15.301 1.00 86.38 255 GLY A CA 1
ATOM 1970 C C . GLY A 1 255 ? 10.648 -13.779 -14.053 1.00 86.38 255 GLY A C 1
ATOM 1971 O O . GLY A 1 255 ? 11.303 -14.743 -13.660 1.00 86.38 255 GLY A O 1
ATOM 1972 N N . VAL A 1 256 ? 10.630 -12.620 -13.387 1.00 89.31 256 VAL A N 1
ATOM 1973 C CA . VAL A 1 256 ? 11.345 -12.375 -12.123 1.00 89.31 256 VAL A CA 1
ATOM 1974 C C . VAL A 1 256 ? 10.394 -12.541 -10.937 1.00 89.31 256 VAL A C 1
ATOM 1976 O O . VAL A 1 256 ? 9.244 -12.115 -10.994 1.00 89.31 256 VAL A O 1
ATOM 1979 N N . ASN A 1 257 ? 10.850 -13.161 -9.846 1.00 91.38 257 ASN A N 1
ATOM 1980 C CA . ASN A 1 257 ? 10.031 -13.318 -8.639 1.00 91.38 257 ASN A CA 1
ATOM 1981 C C . ASN A 1 257 ? 9.741 -11.957 -7.993 1.00 91.38 257 ASN A C 1
ATOM 1983 O O . ASN A 1 257 ? 10.660 -11.169 -7.765 1.00 91.38 257 ASN A O 1
ATOM 1987 N N . TYR A 1 258 ? 8.485 -11.706 -7.627 1.00 91.94 258 TYR A N 1
ATOM 1988 C CA . TYR A 1 258 ? 8.068 -10.418 -7.068 1.00 91.94 258 TYR A CA 1
ATOM 1989 C C . TYR A 1 258 ? 8.750 -10.084 -5.736 1.00 91.94 258 TYR A C 1
ATOM 1991 O O . TYR A 1 258 ? 9.091 -8.930 -5.476 1.00 91.94 258 TYR A O 1
ATOM 1999 N N . LEU A 1 259 ? 9.002 -11.101 -4.908 1.00 89.62 259 LEU A N 1
ATOM 2000 C CA . LEU A 1 259 ? 9.735 -10.967 -3.649 1.00 89.62 259 LEU A CA 1
ATOM 2001 C C . LEU A 1 259 ? 11.259 -11.044 -3.805 1.00 89.62 259 LEU A C 1
ATOM 2003 O O . LEU A 1 259 ? 11.959 -11.089 -2.797 1.00 89.62 259 LEU A O 1
ATOM 2007 N N . ALA A 1 260 ? 11.821 -11.052 -5.015 1.00 85.81 260 ALA A N 1
ATOM 2008 C CA . ALA A 1 260 ? 13.271 -10.957 -5.156 1.00 85.81 260 ALA A CA 1
ATOM 2009 C C . ALA A 1 260 ? 13.782 -9.632 -4.548 1.00 85.81 260 ALA A C 1
ATOM 2011 O O . ALA A 1 260 ? 13.173 -8.580 -4.783 1.00 85.81 260 ALA A O 1
ATOM 2012 N N . PRO A 1 261 ? 14.882 -9.643 -3.767 1.00 79.88 261 PRO A N 1
ATOM 2013 C CA . PRO A 1 261 ? 15.820 -10.741 -3.468 1.00 79.88 261 PRO A CA 1
ATOM 2014 C C . PRO A 1 261 ? 15.557 -11.524 -2.154 1.00 79.88 261 PRO A C 1
ATOM 2016 O O . PRO A 1 261 ? 16.442 -12.237 -1.671 1.00 79.88 261 PRO A O 1
ATOM 2019 N N . PHE A 1 262 ? 14.381 -11.407 -1.526 1.00 80.06 262 PHE A N 1
ATOM 2020 C CA . PHE A 1 262 ? 13.997 -12.309 -0.427 1.00 80.06 262 PHE A CA 1
ATOM 2021 C C . PHE A 1 262 ? 13.789 -13.743 -0.927 1.00 80.06 262 PHE A C 1
ATOM 2023 O O . PHE A 1 262 ? 14.088 -14.704 -0.219 1.00 80.06 262 PHE A O 1
ATOM 2030 N N . THR A 1 263 ? 13.262 -13.904 -2.144 1.00 79.31 263 THR A N 1
ATOM 2031 C CA . THR A 1 263 ? 13.032 -15.217 -2.762 1.00 79.31 263 THR A CA 1
ATOM 2032 C C . THR A 1 263 ? 13.280 -15.158 -4.282 1.00 79.31 263 THR A C 1
ATOM 2034 O O . THR A 1 263 ? 12.526 -14.485 -4.984 1.00 79.31 263 THR A O 1
ATOM 2037 N N . PRO A 1 264 ? 14.296 -15.857 -4.838 1.00 75.94 264 PRO A N 1
ATOM 2038 C CA . PRO A 1 264 ? 15.260 -16.706 -4.142 1.00 75.94 264 PRO A CA 1
ATOM 2039 C C . PRO A 1 264 ? 16.177 -15.867 -3.250 1.00 75.94 264 PRO A C 1
ATOM 2041 O O . PRO A 1 264 ? 16.412 -14.690 -3.514 1.00 75.94 264 PRO A O 1
ATOM 2044 N N . TYR A 1 265 ? 16.671 -16.483 -2.184 1.00 73.31 265 TYR A N 1
ATOM 2045 C CA . TYR A 1 265 ? 17.452 -15.787 -1.175 1.00 73.31 265 TYR A CA 1
ATOM 2046 C C . TYR A 1 265 ? 18.809 -15.351 -1.754 1.00 73.31 265 TYR A C 1
ATOM 2048 O O . TYR A 1 265 ? 19.647 -16.193 -2.075 1.00 73.31 265 TYR A O 1
ATOM 2056 N N . GLN A 1 266 ? 19.033 -14.042 -1.889 1.00 74.50 266 GLN A N 1
ATOM 2057 C CA . GLN A 1 266 ? 20.278 -13.474 -2.427 1.00 74.50 266 GLN A CA 1
ATOM 2058 C C . GLN A 1 266 ? 20.886 -12.472 -1.435 1.00 74.50 266 GLN A C 1
ATOM 2060 O O . GLN A 1 266 ? 20.601 -11.277 -1.480 1.00 74.50 266 GLN A O 1
ATOM 2065 N N . PHE A 1 267 ? 21.755 -12.960 -0.539 1.00 68.06 267 PHE A N 1
ATOM 2066 C CA . PHE A 1 267 ? 22.391 -12.155 0.520 1.00 68.06 267 PHE A CA 1
ATOM 2067 C C . PHE A 1 267 ? 23.162 -10.928 0.002 1.00 68.06 267 PHE A C 1
ATOM 2069 O O . PHE A 1 267 ? 23.246 -9.919 0.702 1.00 68.06 267 PHE A O 1
ATOM 2076 N N . SER A 1 268 ? 23.730 -10.990 -1.208 1.00 68.31 268 SER A N 1
ATOM 2077 C CA . SER A 1 268 ? 24.453 -9.864 -1.820 1.00 68.31 268 SER A CA 1
ATOM 2078 C C . SER A 1 268 ? 23.573 -8.626 -1.985 1.00 68.31 268 SER A C 1
ATOM 2080 O O . SER A 1 268 ? 24.048 -7.505 -1.799 1.00 68.31 268 SER A O 1
ATOM 2082 N N . ASP A 1 269 ? 22.287 -8.842 -2.264 1.00 72.56 269 ASP A N 1
ATOM 2083 C CA . ASP A 1 269 ? 21.333 -7.809 -2.664 1.00 72.56 269 ASP A CA 1
ATOM 2084 C C . ASP A 1 269 ? 20.540 -7.274 -1.459 1.00 72.56 269 ASP A C 1
ATOM 2086 O O . ASP A 1 269 ? 19.850 -6.260 -1.545 1.00 72.56 269 ASP A O 1
ATOM 2090 N N . TRP A 1 270 ? 20.696 -7.901 -0.286 1.00 76.00 270 TRP A N 1
ATOM 2091 C CA . TRP A 1 270 ? 20.093 -7.448 0.973 1.00 76.00 270 TRP A CA 1
ATOM 2092 C C . TRP A 1 270 ? 20.701 -6.137 1.488 1.00 76.00 270 TRP A C 1
ATOM 2094 O O . TRP A 1 270 ? 20.072 -5.409 2.260 1.00 76.00 270 TRP A O 1
ATOM 2104 N N . LYS A 1 271 ? 21.907 -5.815 1.009 1.00 68.81 271 LYS A N 1
ATOM 2105 C CA . LYS A 1 271 ? 22.671 -4.595 1.303 1.00 68.81 271 LYS A CA 1
ATOM 2106 C C . LYS A 1 271 ? 21.964 -3.290 0.920 1.00 68.81 271 LYS A C 1
ATOM 2108 O O . LYS A 1 271 ? 22.385 -2.235 1.385 1.00 68.81 271 LYS A O 1
ATOM 2113 N N . ASP A 1 272 ? 20.946 -3.358 0.062 1.00 71.62 272 ASP A N 1
ATOM 2114 C CA . ASP A 1 272 ? 20.132 -2.210 -0.362 1.00 71.62 272 ASP A CA 1
ATOM 2115 C C . ASP A 1 272 ? 18.622 -2.453 -0.151 1.00 71.62 272 ASP A C 1
ATOM 2117 O O . ASP A 1 272 ? 17.766 -1.779 -0.725 1.00 71.62 272 ASP A O 1
ATOM 2121 N N . LEU A 1 273 ? 18.276 -3.435 0.685 1.00 75.25 273 LEU A N 1
ATOM 2122 C CA . LEU A 1 273 ? 16.904 -3.902 0.864 1.00 75.25 273 LEU A CA 1
ATOM 2123 C C . LEU A 1 273 ? 16.243 -3.300 2.111 1.00 75.25 273 LEU A C 1
ATOM 2125 O O . LEU A 1 273 ? 15.306 -2.508 2.002 1.00 75.25 273 LEU A O 1
ATOM 2129 N N . MET A 1 274 ? 16.755 -3.634 3.299 1.00 68.00 274 MET A N 1
ATOM 2130 C CA . MET A 1 274 ? 16.266 -3.081 4.572 1.00 68.00 274 MET A CA 1
ATOM 2131 C C . MET A 1 274 ? 17.077 -1.870 5.023 1.00 68.00 274 MET A C 1
ATOM 2133 O O . MET A 1 274 ? 16.514 -0.854 5.419 1.00 68.00 274 MET A O 1
ATOM 2137 N N . PHE A 1 275 ? 18.399 -1.974 4.925 1.00 70.75 275 PHE A N 1
ATOM 2138 C CA . PHE A 1 275 ? 19.329 -0.901 5.238 1.00 70.75 275 PHE A CA 1
ATOM 2139 C C . PHE A 1 275 ? 19.988 -0.466 3.939 1.00 70.75 275 PHE A C 1
ATOM 2141 O O . PHE A 1 275 ? 20.424 -1.309 3.163 1.00 70.75 275 PHE A O 1
ATOM 2148 N N . ARG A 1 276 ? 20.052 0.841 3.694 1.00 76.25 276 ARG A N 1
ATOM 2149 C CA . ARG A 1 276 ? 20.825 1.395 2.589 1.00 76.25 276 ARG A CA 1
ATOM 2150 C C . ARG A 1 276 ? 22.272 1.498 3.049 1.00 76.25 276 ARG A C 1
ATOM 2152 O O . ARG A 1 276 ? 22.619 2.448 3.747 1.00 76.25 276 ARG A O 1
ATOM 2159 N N . LEU A 1 277 ? 23.119 0.546 2.672 1.00 76.62 277 LEU A N 1
ATOM 2160 C CA . LEU A 1 277 ? 24.544 0.643 2.984 1.00 76.62 277 LEU A CA 1
ATOM 2161 C C . LEU A 1 277 ? 25.236 1.771 2.183 1.00 76.62 277 LEU A C 1
ATOM 2163 O O . LEU A 1 277 ? 24.718 2.227 1.158 1.00 76.62 277 LEU A O 1
ATOM 2167 N N . PRO A 1 278 ? 26.409 2.261 2.633 1.00 73.19 278 PRO A N 1
ATOM 2168 C CA . PRO A 1 278 ? 27.150 3.300 1.923 1.00 73.19 278 PRO A CA 1
ATOM 2169 C C . PRO A 1 278 ? 27.486 2.902 0.481 1.00 73.19 278 PRO A C 1
ATOM 2171 O O . PRO A 1 278 ? 27.818 1.745 0.220 1.00 73.19 278 PRO A O 1
ATOM 2174 N N . TRP A 1 279 ? 27.519 3.883 -0.431 1.00 73.00 279 TRP A N 1
ATOM 2175 C CA . TRP A 1 279 ? 27.859 3.680 -1.850 1.00 73.00 279 TRP A CA 1
ATOM 2176 C C . TRP A 1 279 ? 29.130 2.852 -2.067 1.00 73.00 279 TRP A C 1
ATOM 2178 O O . TRP A 1 279 ? 29.122 1.955 -2.898 1.00 73.00 279 TRP A O 1
ATOM 2188 N N . LYS A 1 280 ? 30.161 3.049 -1.233 1.00 72.12 280 LYS A N 1
ATOM 2189 C CA . LYS A 1 280 ? 31.426 2.292 -1.285 1.00 72.12 280 LYS A CA 1
ATOM 2190 C C . LYS A 1 280 ? 31.260 0.768 -1.175 1.00 72.12 280 LYS A C 1
ATOM 2192 O O . LYS A 1 280 ? 32.143 0.031 -1.586 1.00 72.12 280 LYS A O 1
ATOM 2197 N N . THR A 1 281 ? 30.156 0.294 -0.600 1.00 73.00 281 THR A N 1
ATOM 2198 C CA . THR A 1 281 ? 29.863 -1.138 -0.418 1.00 73.00 281 THR A CA 1
ATOM 2199 C C . THR A 1 281 ? 28.921 -1.706 -1.488 1.00 73.00 281 THR A C 1
ATOM 2201 O O . THR A 1 281 ? 28.761 -2.925 -1.577 1.00 73.00 281 THR A O 1
ATOM 2204 N N . MET A 1 282 ? 28.321 -0.842 -2.318 1.00 73.62 282 MET A N 1
ATOM 2205 C CA . MET A 1 282 ? 27.390 -1.195 -3.397 1.00 73.62 282 MET A CA 1
ATOM 2206 C C . MET A 1 282 ? 28.140 -1.416 -4.719 1.00 73.62 282 MET A C 1
ATOM 2208 O O . MET A 1 282 ? 27.951 -0.696 -5.697 1.00 73.62 282 MET A O 1
ATOM 2212 N N . VAL A 1 283 ? 29.018 -2.419 -4.727 1.00 74.75 283 VAL A N 1
ATOM 2213 C CA . VAL A 1 283 ? 29.922 -2.719 -5.851 1.00 74.75 283 VAL A CA 1
ATOM 2214 C C . VAL A 1 283 ? 29.205 -3.419 -7.008 1.00 74.75 283 VAL A C 1
ATOM 2216 O O . VAL A 1 283 ? 29.572 -3.216 -8.163 1.00 74.75 283 VAL A O 1
ATOM 2219 N N . THR A 1 284 ? 28.168 -4.211 -6.731 1.00 74.75 284 THR A N 1
ATOM 2220 C CA . THR A 1 284 ? 27.473 -5.044 -7.724 1.00 74.75 284 THR A CA 1
ATOM 2221 C C . THR A 1 284 ? 26.063 -4.539 -8.022 1.00 74.75 284 THR A C 1
ATOM 2223 O O . THR A 1 284 ? 25.391 -3.974 -7.157 1.00 74.75 284 THR A O 1
ATOM 2226 N N . ARG A 1 285 ? 25.602 -4.743 -9.260 1.00 78.31 285 ARG A N 1
ATOM 2227 C CA . ARG A 1 285 ? 24.190 -4.571 -9.635 1.00 78.31 285 ARG A CA 1
ATOM 2228 C C . ARG A 1 285 ? 23.359 -5.756 -9.109 1.00 78.31 285 ARG A C 1
ATOM 2230 O O . ARG A 1 285 ? 23.930 -6.835 -8.941 1.00 78.31 285 ARG A O 1
ATOM 2237 N N . PRO A 1 286 ? 22.046 -5.580 -8.857 1.00 77.19 286 PRO A N 1
ATOM 2238 C CA . PRO A 1 286 ? 21.205 -6.667 -8.360 1.00 77.19 286 PRO A CA 1
ATOM 2239 C C . PRO A 1 286 ? 21.193 -7.862 -9.319 1.00 77.19 286 PRO A C 1
ATOM 2241 O O . PRO A 1 286 ? 21.071 -7.690 -10.530 1.00 77.19 286 PRO A O 1
ATOM 2244 N N . VAL A 1 287 ? 21.315 -9.080 -8.796 1.00 75.75 287 VAL A N 1
ATOM 2245 C CA . VAL A 1 287 ? 21.464 -10.288 -9.626 1.00 75.75 287 VAL A CA 1
ATOM 2246 C C . VAL A 1 287 ? 20.123 -10.703 -10.228 1.00 75.75 287 VAL A C 1
ATOM 2248 O O . VAL A 1 287 ? 20.063 -11.156 -11.372 1.00 75.75 287 VAL A O 1
ATOM 2251 N N . TYR A 1 288 ? 19.027 -10.491 -9.496 1.00 73.81 288 TYR A N 1
ATOM 2252 C CA . TYR A 1 288 ? 17.677 -10.836 -9.945 1.00 73.81 288 TYR A CA 1
ATOM 2253 C C . TYR A 1 288 ? 17.206 -10.053 -11.183 1.00 73.81 288 TYR A C 1
ATOM 2255 O O . TYR A 1 288 ? 16.270 -10.489 -11.850 1.00 73.81 288 TYR A O 1
ATOM 2263 N N . THR A 1 289 ? 17.837 -8.923 -11.525 1.00 72.94 289 THR A N 1
ATOM 2264 C CA . THR A 1 289 ? 17.538 -8.197 -12.770 1.00 72.94 289 THR A CA 1
ATOM 2265 C C . THR A 1 289 ? 18.270 -8.778 -13.984 1.00 72.94 289 THR A C 1
ATOM 2267 O O . THR A 1 289 ? 17.996 -8.342 -15.099 1.00 72.94 289 THR A O 1
ATOM 2270 N N . ALA A 1 290 ? 19.162 -9.763 -13.804 1.00 76.31 290 ALA A N 1
ATOM 2271 C CA . ALA A 1 290 ? 20.073 -10.316 -14.816 1.00 76.31 290 ALA A CA 1
ATOM 2272 C C . ALA A 1 290 ? 20.709 -9.227 -15.718 1.00 76.31 290 ALA A C 1
ATOM 2274 O O . ALA A 1 290 ? 20.431 -9.133 -16.930 1.00 76.31 290 ALA A O 1
ATOM 2275 N N . PRO A 1 291 ? 21.539 -8.345 -15.125 1.00 77.44 291 PRO A N 1
ATOM 2276 C CA . PRO A 1 291 ? 22.240 -7.300 -15.858 1.00 77.44 291 PRO A CA 1
ATOM 2277 C C . PRO A 1 291 ? 23.372 -7.902 -16.710 1.00 77.44 291 PRO A C 1
ATOM 2279 O O . PRO A 1 291 ? 23.962 -8.917 -16.354 1.00 77.44 291 PRO A O 1
ATOM 2282 N N . GLN A 1 292 ? 23.682 -7.277 -17.853 1.00 77.75 292 GLN A N 1
ATOM 2283 C CA . GLN A 1 292 ? 24.769 -7.738 -18.740 1.00 77.75 292 GLN A CA 1
ATOM 2284 C C . GLN A 1 292 ? 26.159 -7.456 -18.164 1.00 77.75 292 GLN A C 1
ATOM 2286 O O . GLN A 1 292 ? 27.096 -8.207 -18.404 1.00 77.75 292 GLN A O 1
ATOM 2291 N N . ASP A 1 293 ? 26.277 -6.371 -17.407 1.00 79.00 293 ASP A N 1
ATOM 2292 C CA . ASP A 1 293 ? 27.470 -6.017 -16.654 1.00 79.00 293 ASP A CA 1
ATOM 2293 C C . ASP A 1 293 ? 27.089 -6.018 -15.167 1.00 79.00 293 ASP A C 1
ATOM 2295 O O . ASP A 1 293 ? 26.127 -5.365 -14.758 1.00 79.00 293 ASP A O 1
ATOM 2299 N N . LEU A 1 294 ? 27.788 -6.824 -14.373 1.00 75.88 294 LEU A N 1
ATOM 2300 C CA . LEU A 1 294 ? 27.487 -7.026 -12.955 1.00 75.88 294 LEU A CA 1
ATOM 2301 C C . LEU A 1 294 ? 28.138 -5.963 -12.064 1.00 75.88 294 LEU A C 1
ATOM 2303 O O . LEU A 1 294 ? 27.682 -5.760 -10.938 1.00 75.88 294 LEU A O 1
ATOM 2307 N N . VAL A 1 295 ? 29.177 -5.273 -12.539 1.00 79.88 295 VAL A N 1
ATOM 2308 C CA . VAL A 1 295 ? 29.953 -4.338 -11.722 1.00 79.88 295 VAL A CA 1
ATOM 2309 C C . VAL A 1 295 ? 29.324 -2.948 -11.815 1.00 79.88 295 VAL A C 1
ATOM 2311 O O . VAL A 1 295 ? 29.301 -2.307 -12.860 1.00 79.88 295 VAL A O 1
ATOM 2314 N N . ARG A 1 296 ? 28.790 -2.464 -10.691 1.00 79.12 296 ARG A N 1
ATOM 2315 C CA . ARG A 1 296 ? 28.238 -1.109 -10.547 1.00 79.12 296 ARG A CA 1
ATOM 2316 C C . ARG A 1 296 ? 29.348 -0.082 -10.342 1.00 79.12 296 ARG A C 1
ATOM 2318 O O . ARG A 1 296 ? 29.307 0.981 -10.954 1.00 79.12 296 ARG A O 1
ATOM 2325 N N . GLN A 1 297 ? 30.318 -0.389 -9.483 1.00 77.75 297 GLN A N 1
ATOM 2326 C CA . GLN A 1 297 ? 31.424 0.504 -9.147 1.00 77.75 297 GLN A CA 1
ATOM 2327 C C . GLN A 1 297 ? 32.742 -0.257 -9.260 1.00 77.75 297 GLN A C 1
ATOM 2329 O O . GLN A 1 297 ? 32.929 -1.267 -8.588 1.00 77.75 297 GLN A O 1
ATOM 2334 N N . LYS A 1 298 ? 33.668 0.232 -10.091 1.00 74.75 298 LYS A N 1
ATOM 2335 C CA . LYS A 1 298 ? 35.045 -0.270 -10.082 1.00 74.75 298 LYS A CA 1
ATOM 2336 C C . LYS A 1 298 ? 35.676 0.150 -8.756 1.00 74.75 298 LYS A C 1
ATOM 2338 O O . LYS A 1 298 ? 35.711 1.342 -8.449 1.00 74.75 298 LYS A O 1
ATOM 2343 N N . VAL A 1 299 ? 36.098 -0.818 -7.948 1.00 66.81 299 VAL A N 1
ATOM 2344 C CA . VAL A 1 299 ? 36.925 -0.535 -6.772 1.00 66.81 299 VAL A CA 1
ATOM 2345 C C . VAL A 1 299 ? 38.258 -0.037 -7.325 1.00 66.81 299 VAL A C 1
ATOM 2347 O O . VAL A 1 299 ? 38.837 -0.702 -8.177 1.00 66.81 299 VAL A O 1
ATOM 2350 N N . ALA A 1 300 ? 38.677 1.173 -6.951 1.00 58.12 300 ALA A N 1
ATOM 2351 C CA . ALA A 1 300 ? 40.029 1.617 -7.267 1.00 58.12 300 ALA A CA 1
ATOM 2352 C C . ALA A 1 300 ? 40.982 0.702 -6.497 1.00 58.12 300 ALA A C 1
ATOM 2354 O O . ALA A 1 300 ? 40.794 0.559 -5.287 1.00 58.12 300 ALA A O 1
ATOM 2355 N N . ASP A 1 301 ? 41.928 0.070 -7.192 1.00 47.00 301 ASP A N 1
ATOM 2356 C CA . ASP A 1 301 ? 42.949 -0.776 -6.579 1.00 47.00 301 ASP A CA 1
ATOM 2357 C C . ASP A 1 301 ? 43.653 0.024 -5.478 1.00 47.00 301 ASP A C 1
ATOM 2359 O O . ASP A 1 301 ? 44.400 0.968 -5.734 1.00 47.00 301 ASP A O 1
ATOM 2363 N N . SER A 1 302 ? 43.341 -0.290 -4.225 1.00 47.38 302 SER A N 1
ATOM 2364 C CA . SER A 1 302 ? 44.143 0.141 -3.093 1.00 47.38 302 SER A CA 1
ATOM 2365 C C . SER A 1 302 ? 45.232 -0.908 -2.908 1.00 47.38 302 SER A C 1
ATOM 2367 O O . SER A 1 302 ? 44.894 -2.043 -2.578 1.00 47.38 302 SER A O 1
ATOM 2369 N N . GLU A 1 303 ? 46.486 -0.473 -3.091 1.00 45.62 303 GLU A N 1
ATOM 2370 C CA . GLU A 1 303 ? 47.764 -1.169 -2.831 1.00 45.62 303 GLU A CA 1
ATOM 2371 C C . GLU A 1 303 ? 48.491 -1.800 -4.042 1.00 45.62 303 GLU A C 1
ATOM 2373 O O . GLU A 1 303 ? 48.870 -2.965 -4.026 1.00 45.62 303 GLU A O 1
ATOM 2378 N N . GLU A 1 304 ? 48.828 -0.992 -5.053 1.00 40.66 304 GLU A N 1
ATOM 2379 C CA . GLU A 1 304 ? 50.142 -1.101 -5.716 1.00 40.66 304 GLU A CA 1
ATOM 2380 C C . GLU A 1 304 ? 50.998 0.068 -5.207 1.00 40.66 304 GLU A C 1
ATOM 2382 O O . GLU A 1 304 ? 50.887 1.187 -5.708 1.00 40.66 304 GLU A O 1
ATOM 2387 N N . GLY A 1 305 ? 51.784 -0.138 -4.144 1.00 43.66 305 GLY A N 1
ATOM 2388 C CA . GLY A 1 305 ? 52.602 0.958 -3.615 1.00 43.66 305 GLY A CA 1
ATOM 2389 C C . GLY A 1 305 ? 53.511 0.721 -2.412 1.00 43.66 305 GLY A C 1
ATOM 2390 O O . GLY A 1 305 ? 54.277 1.627 -2.132 1.00 43.66 305 GLY A O 1
ATOM 2391 N N . ASP A 1 306 ? 53.496 -0.435 -1.736 1.00 44.12 306 ASP A N 1
ATOM 2392 C CA . ASP A 1 306 ? 54.329 -0.645 -0.531 1.00 44.12 306 ASP A CA 1
ATOM 2393 C C . ASP A 1 306 ? 55.061 -2.004 -0.518 1.00 44.12 306 ASP A C 1
ATOM 2395 O O . ASP A 1 306 ? 55.061 -2.709 0.483 1.00 44.12 306 ASP A O 1
ATOM 2399 N N . ASN A 1 307 ? 55.699 -2.405 -1.627 1.00 43.50 307 ASN A N 1
ATOM 2400 C CA . ASN A 1 307 ? 56.632 -3.550 -1.618 1.00 43.50 307 ASN A CA 1
ATOM 2401 C C . ASN A 1 307 ? 57.792 -3.427 -2.630 1.00 43.50 307 ASN A C 1
ATOM 2403 O O . ASN A 1 307 ? 58.218 -4.406 -3.235 1.00 43.50 307 ASN A O 1
ATOM 2407 N N . GLU A 1 308 ? 58.353 -2.226 -2.777 1.00 45.34 308 GLU A N 1
ATOM 2408 C CA . GLU A 1 308 ? 59.698 -2.037 -3.338 1.00 45.34 308 GLU A CA 1
ATOM 2409 C C . GLU A 1 308 ? 60.525 -1.145 -2.403 1.00 45.34 308 GLU A C 1
ATOM 2411 O O . GLU A 1 308 ? 60.737 0.029 -2.688 1.00 45.34 308 GLU A O 1
ATOM 2416 N N . GLN A 1 309 ? 60.953 -1.691 -1.258 1.00 43.16 309 GLN A N 1
ATOM 2417 C CA . GLN A 1 309 ? 62.186 -1.305 -0.550 1.00 43.16 309 GLN A CA 1
ATOM 2418 C C . GLN A 1 309 ? 62.385 -2.161 0.713 1.00 43.16 309 GLN A C 1
ATOM 2420 O O . GLN A 1 309 ? 61.965 -1.796 1.809 1.00 43.16 309 GLN A O 1
ATOM 2425 N N . SER A 1 310 ? 63.077 -3.290 0.549 1.00 37.31 310 SER A N 1
ATOM 2426 C CA . SER A 1 310 ? 63.902 -3.927 1.588 1.00 37.31 310 SER A CA 1
ATOM 2427 C C . SER A 1 310 ? 64.922 -4.852 0.943 1.00 37.31 310 SER A C 1
ATOM 2429 O O . SER A 1 310 ? 64.467 -5.715 0.157 1.00 37.31 310 SER A O 1
#

Secondary structure (DSSP, 8-state):
-HHHHHHHHHHHTT---S---SHHHHHHHH-S-TT-SS-SSEEES-HHHHHHHHHTT-EEEE-TT-S-EEEES--GGGGT--THHHHS-HHHHHHHHHHHHHHHHHHHHHHHHHHIIIII-GGGS-HHHHHHHHHHTTT--S-HHHHHHHHHHHHHHHHHHHHTS-HHHHHHHHHHHHHHHHHHHHHTTSS-HHHHHHHHHHHHHHHT-S-HHHHHHHHHHHHHHHHHHHHHTHHHHHHHHHHHHHHHHH-EETTEETTTTTTTT-GGGGGGTTS---GGG--B--GGG--S--BSSPPP---SSS-S--

Sequence (310 aa):
NRDVLEEVRKRLKKIDIDAILESGYVEQLIEDSYLSPFPQVQTTERPDKAAAAILEGRVVILIDTTPFALIVPATFVQFFQSPEDYYERWLIGSLTRFIRYIASYLAVFTPGLVVAAVAYHPGLIPTKLTLAIAASREGVPFPIVVEVLLMEAAFEFLREAGARLPQSIGQTIGIVGGLIIGDAAVRANVTSPLMVVMVALTAVASFAIPSYSLGIGFRMLRFPTIFLAATFGIYGVVLSFILINIHMVTLKTFGVNYLAPFTPYQFSDWKDLMFRLPWKTMVTRPVYTAPQDLVRQKVADSEEGDNEQS

Radius of gyration: 23.39 Å; chains: 1; bounding box: 88×41×64 Å